Protein AF-A0A2D6X5I6-F1 (afdb_monomer_lite)

Foldseek 3Di:
DDDDDDDDDDDDDDDDDDDDDDDDPPPPVCPPVNVVVVVVVVVVVVVVVVVVVVVVVVVVVVVVVVVLVVVVVVLVVVLVVQLVVLVCCCVVVVVVVCSVVSVVVSVVVSVVVVLVSVLVVLVVVLVVLLQVLQADPVRHGLADCPDGPQLPVLVVLCVVCVVVSNSVSSVVSSVSSNVSSVVSVVVVVVVVVVVVVVVVVVVCVVVVVDDPPDPPPDPDDDDDDDLVRCCVVAVVDPPHDDDPVNVVSNVVVVVVVVD

Structure (mmCIF, N/CA/C/O backbone):
data_AF-A0A2D6X5I6-F1
#
_entry.id   AF-A0A2D6X5I6-F1
#
loop_
_atom_site.group_PDB
_atom_site.id
_atom_site.type_symbol
_atom_site.label_atom_id
_atom_site.label_alt_id
_atom_site.label_comp_id
_atom_site.label_asym_id
_atom_site.label_entity_id
_atom_site.label_seq_id
_atom_site.pdbx_PDB_ins_code
_atom_site.Cartn_x
_atom_site.Cartn_y
_atom_site.Cartn_z
_atom_site.occupancy
_atom_site.B_iso_or_equiv
_atom_site.auth_seq_id
_atom_site.auth_comp_id
_atom_site.auth_asym_id
_atom_site.auth_atom_id
_atom_site.pdbx_PDB_model_num
ATOM 1 N N . MET A 1 1 ? 45.190 -53.614 45.362 1.00 37.06 1 MET A N 1
ATOM 2 C CA . MET A 1 1 ? 45.673 -52.858 46.531 1.00 37.06 1 MET A CA 1
ATOM 3 C C . MET A 1 1 ? 46.273 -51.562 46.018 1.00 37.06 1 MET A C 1
ATOM 5 O O . MET A 1 1 ? 47.181 -51.632 45.205 1.00 37.06 1 MET A O 1
ATOM 9 N N . THR A 1 2 ? 45.724 -50.444 46.497 1.00 39.12 2 THR A N 1
ATOM 10 C CA . THR A 1 2 ? 46.442 -49.180 46.745 1.00 39.12 2 THR A CA 1
ATOM 11 C C . THR A 1 2 ? 46.775 -48.292 45.531 1.00 39.12 2 THR A C 1
ATOM 13 O O . THR A 1 2 ? 47.794 -48.455 44.872 1.00 39.12 2 THR A O 1
ATOM 16 N N . THR A 1 3 ? 45.898 -47.307 45.301 1.00 38.88 3 THR A N 1
ATOM 17 C CA . THR A 1 3 ? 46.192 -45.925 44.844 1.00 38.88 3 THR A CA 1
ATOM 18 C C . THR A 1 3 ? 47.302 -45.281 45.697 1.00 38.88 3 THR A C 1
ATOM 20 O O . THR A 1 3 ? 47.430 -45.697 46.852 1.00 38.88 3 THR A O 1
ATOM 23 N N . PRO A 1 4 ? 48.099 -44.293 45.211 1.00 42.50 4 PRO A N 1
ATOM 24 C CA . PRO A 1 4 ? 47.606 -42.914 44.970 1.00 42.50 4 PRO A CA 1
ATOM 25 C C . PRO A 1 4 ? 48.257 -42.111 43.802 1.00 42.50 4 PRO A C 1
ATOM 27 O O . PRO A 1 4 ? 49.444 -42.252 43.542 1.00 42.50 4 PRO A O 1
ATOM 30 N N . ASP A 1 5 ? 47.447 -41.314 43.080 1.00 41.53 5 ASP A N 1
ATOM 31 C CA . ASP A 1 5 ? 47.352 -39.826 43.120 1.00 41.53 5 ASP A CA 1
ATOM 32 C C . ASP A 1 5 ? 48.621 -38.913 42.963 1.00 41.53 5 ASP A C 1
ATOM 34 O O . ASP A 1 5 ? 49.740 -39.372 43.160 1.00 41.53 5 ASP A O 1
ATOM 38 N N . PRO A 1 6 ? 48.493 -37.601 42.613 1.00 49.03 6 PRO A N 1
ATOM 39 C CA . PRO A 1 6 ? 48.502 -37.077 41.227 1.00 49.03 6 PRO A CA 1
ATOM 40 C C . PRO A 1 6 ? 49.373 -35.794 41.033 1.00 49.03 6 PRO A C 1
ATOM 42 O O . PRO A 1 6 ? 49.680 -35.095 41.991 1.00 49.03 6 PRO A O 1
ATOM 45 N N . GLU A 1 7 ? 49.687 -35.377 39.796 1.00 37.03 7 GLU A N 1
ATOM 46 C CA . GLU A 1 7 ? 50.102 -33.982 39.514 1.00 37.03 7 GLU A CA 1
ATOM 47 C C . GLU A 1 7 ? 49.452 -33.418 38.231 1.00 37.03 7 GLU A C 1
ATOM 49 O O . GLU A 1 7 ? 49.771 -33.809 37.114 1.00 37.03 7 GLU A O 1
ATOM 54 N N . LEU A 1 8 ? 48.522 -32.486 38.475 1.00 38.06 8 LEU A N 1
ATOM 55 C CA . LEU A 1 8 ? 48.344 -31.150 37.882 1.00 38.06 8 LEU A CA 1
ATOM 56 C C . LEU A 1 8 ? 48.061 -30.911 36.380 1.00 38.06 8 LEU A C 1
ATOM 58 O O . LEU A 1 8 ? 48.816 -31.256 35.479 1.00 38.06 8 LEU A O 1
ATOM 62 N N . ASN A 1 9 ? 47.043 -30.051 36.221 1.00 34.59 9 ASN A N 1
ATOM 63 C CA . ASN A 1 9 ? 46.745 -29.099 35.145 1.00 34.59 9 ASN A CA 1
ATOM 64 C C . ASN A 1 9 ? 46.025 -29.583 33.878 1.00 34.59 9 ASN A C 1
ATOM 66 O O . ASN A 1 9 ? 46.604 -29.653 32.798 1.00 34.59 9 ASN A O 1
ATOM 70 N N . LEU A 1 10 ? 44.693 -29.705 33.987 1.00 37.22 10 LEU A N 1
ATOM 71 C CA . LEU A 1 10 ? 43.781 -29.287 32.918 1.00 37.22 10 LEU A CA 1
ATOM 72 C C . LEU A 1 10 ? 42.887 -28.145 33.415 1.00 37.22 10 LEU A C 1
ATOM 74 O O . LEU A 1 10 ? 42.080 -28.307 34.326 1.00 37.22 10 LEU A O 1
ATOM 78 N N . ASP A 1 11 ? 43.053 -27.000 32.771 1.00 39.22 11 ASP A N 1
ATOM 79 C CA . ASP A 1 11 ? 42.299 -25.771 32.961 1.00 39.22 11 ASP A CA 1
ATOM 80 C C . ASP A 1 11 ? 40.933 -25.880 32.252 1.00 39.22 11 ASP A C 1
ATOM 82 O O . ASP A 1 11 ? 40.869 -25.997 31.022 1.00 39.22 11 ASP A O 1
ATOM 86 N N . LYS A 1 12 ? 39.842 -25.921 33.031 1.00 36.44 12 LYS A N 1
ATOM 87 C CA . LYS A 1 12 ? 38.448 -25.647 32.620 1.00 36.44 12 LYS A CA 1
ATOM 88 C C . LYS A 1 12 ? 37.513 -25.614 33.846 1.00 36.44 12 LYS A C 1
ATOM 90 O O . LYS A 1 12 ? 37.795 -26.249 34.855 1.00 36.44 12 LYS A O 1
ATOM 95 N N . PRO A 1 13 ? 36.346 -24.965 33.709 1.00 38.41 13 PRO A N 1
ATOM 96 C CA . PRO A 1 13 ? 35.988 -23.670 34.282 1.00 38.41 13 PRO A CA 1
ATOM 97 C C . PRO A 1 13 ? 35.595 -23.727 35.773 1.00 38.41 13 PRO A C 1
ATOM 99 O O . PRO A 1 13 ? 34.983 -24.689 36.234 1.00 38.41 13 PRO A O 1
ATOM 102 N N . LEU A 1 14 ? 35.867 -22.647 36.510 1.00 34.03 14 LEU A N 1
ATOM 103 C CA . LEU A 1 14 ? 35.377 -22.471 37.877 1.00 34.03 14 LEU A CA 1
ATOM 104 C C . LEU A 1 14 ? 33.894 -22.057 37.854 1.00 34.03 14 LEU A C 1
ATOM 106 O O . LEU A 1 14 ? 33.557 -20.917 37.542 1.00 34.03 14 LEU A O 1
ATOM 110 N N . ILE A 1 15 ? 33.018 -22.989 38.218 1.00 42.09 15 ILE A N 1
ATOM 111 C CA . ILE A 1 15 ? 31.771 -22.682 38.926 1.00 42.09 15 ILE A CA 1
ATOM 112 C C . ILE A 1 15 ? 32.041 -23.003 40.403 1.00 42.09 15 ILE A C 1
ATOM 114 O O . ILE A 1 15 ? 32.515 -24.102 40.691 1.00 42.09 15 ILE A O 1
ATOM 118 N N . PRO A 1 16 ? 31.717 -22.102 41.339 1.00 37.12 16 PRO A N 1
ATOM 119 C CA . PRO A 1 16 ? 31.280 -22.507 42.675 1.00 37.12 16 PRO A CA 1
ATOM 120 C C . PRO A 1 16 ? 29.903 -21.878 42.949 1.00 37.12 16 PRO A C 1
ATOM 122 O O . PRO A 1 16 ? 29.756 -20.661 42.954 1.00 37.12 16 PRO A O 1
ATOM 125 N N . SER A 1 17 ? 28.822 -22.657 42.884 1.00 34.81 17 SER A N 1
ATOM 126 C CA . SER A 1 17 ? 28.231 -23.448 43.980 1.00 34.81 17 SER A CA 1
ATOM 127 C C . SER A 1 17 ? 27.708 -22.591 45.133 1.00 34.81 17 SER A C 1
ATOM 129 O O . SER A 1 17 ? 28.466 -21.971 45.869 1.00 34.81 17 SER A O 1
ATOM 131 N N . GLN A 1 18 ? 26.378 -22.607 45.247 1.00 34.00 18 GLN A N 1
ATOM 132 C CA . GLN A 1 18 ? 25.566 -22.098 46.345 1.00 34.00 18 GLN A CA 1
ATOM 133 C C . GLN A 1 18 ? 25.997 -22.702 47.686 1.00 34.00 18 GLN A C 1
ATOM 135 O O . GLN A 1 18 ? 25.974 -23.923 47.833 1.00 34.00 18 GLN A O 1
ATOM 140 N N . ASP A 1 19 ? 26.240 -21.847 48.677 1.00 36.78 19 ASP A N 1
ATOM 141 C CA . ASP A 1 19 ? 25.930 -22.175 50.066 1.00 36.78 19 ASP A CA 1
ATOM 142 C C . ASP A 1 19 ? 24.497 -21.716 50.348 1.00 36.78 19 ASP A C 1
ATOM 144 O O . ASP A 1 19 ? 24.149 -20.539 50.232 1.00 36.78 19 ASP A O 1
ATOM 148 N N . VAL A 1 20 ? 23.645 -22.684 50.674 1.00 40.81 20 VAL A N 1
ATOM 149 C CA . VAL A 1 20 ? 22.283 -22.467 51.153 1.00 40.81 20 VAL A CA 1
ATOM 150 C C . VAL A 1 20 ? 22.348 -22.156 52.645 1.00 40.81 20 VAL A C 1
ATOM 152 O O . VAL A 1 20 ? 22.648 -23.033 53.451 1.00 40.81 20 VAL A O 1
ATOM 155 N N . VAL A 1 21 ? 21.977 -20.930 53.009 1.00 37.91 21 VAL A N 1
ATOM 156 C CA . VAL A 1 21 ? 21.390 -20.605 54.315 1.00 37.91 21 VAL A CA 1
ATOM 157 C C . VAL A 1 21 ? 20.187 -19.690 54.065 1.00 37.91 21 VAL A C 1
ATOM 159 O O . VAL A 1 21 ? 20.378 -18.570 53.597 1.00 37.91 21 VAL A O 1
ATOM 162 N N . PRO A 1 22 ? 18.953 -20.118 54.373 1.00 43.31 22 PRO A N 1
ATOM 163 C CA . PRO A 1 22 ? 17.869 -19.206 54.711 1.00 43.31 22 PRO A CA 1
ATOM 164 C C . PRO A 1 22 ? 17.424 -19.454 56.169 1.00 43.31 22 PRO A C 1
ATOM 166 O O . PRO A 1 22 ? 17.750 -20.507 56.726 1.00 43.31 22 PRO A O 1
ATOM 169 N N . PRO A 1 23 ? 16.633 -18.573 56.804 1.00 48.34 23 PRO A N 1
ATOM 170 C CA . PRO A 1 23 ? 16.102 -17.300 56.321 1.00 48.34 23 PRO A CA 1
ATOM 171 C C . PRO A 1 23 ? 16.436 -16.132 57.275 1.00 48.34 23 PRO A C 1
ATOM 173 O O . PRO A 1 23 ? 16.361 -16.263 58.494 1.00 48.34 23 PRO A O 1
ATOM 176 N N . ALA A 1 24 ? 16.740 -14.959 56.727 1.00 36.19 24 ALA A N 1
ATOM 177 C CA . ALA A 1 24 ? 16.443 -13.711 57.418 1.00 36.19 24 ALA A CA 1
ATOM 178 C C . ALA A 1 24 ? 15.420 -12.991 56.548 1.00 36.19 24 ALA A C 1
ATOM 180 O O . ALA A 1 24 ? 15.735 -12.512 55.460 1.00 36.19 24 ALA A O 1
ATOM 181 N N . GLU A 1 25 ? 14.173 -13.046 57.002 1.00 47.50 25 GLU A N 1
ATOM 182 C CA . GLU A 1 25 ? 13.130 -12.104 56.634 1.00 47.50 25 GLU A CA 1
ATOM 183 C C . GLU A 1 25 ? 13.651 -10.700 56.960 1.00 47.50 25 GLU A C 1
ATOM 185 O O . GLU A 1 25 ? 13.534 -10.235 58.087 1.00 47.50 25 GLU A O 1
ATOM 190 N N . ASP A 1 26 ? 14.270 -10.044 55.985 1.00 37.41 26 ASP A N 1
ATOM 191 C CA . ASP A 1 26 ? 14.191 -8.595 55.896 1.00 37.41 26 ASP A CA 1
ATOM 192 C C . ASP A 1 26 ? 13.131 -8.317 54.837 1.00 37.41 26 ASP A C 1
ATOM 194 O O . ASP A 1 26 ? 13.411 -8.165 53.645 1.00 37.41 26 ASP A O 1
ATOM 198 N N . ASP A 1 27 ? 11.883 -8.270 55.308 1.00 47.47 27 ASP A N 1
ATOM 199 C CA . ASP A 1 27 ? 10.887 -7.346 54.782 1.00 47.47 27 ASP A CA 1
ATOM 200 C C . ASP A 1 27 ? 11.506 -5.941 54.852 1.00 47.47 27 ASP A C 1
ATOM 202 O O . ASP A 1 27 ? 11.262 -5.151 55.768 1.00 47.47 27 ASP A O 1
ATOM 206 N N . ALA A 1 28 ? 12.367 -5.630 53.883 1.00 44.88 28 ALA A N 1
ATOM 207 C CA . ALA A 1 28 ? 12.700 -4.267 53.553 1.00 44.88 28 ALA A CA 1
ATOM 208 C C . ALA A 1 28 ? 11.395 -3.675 53.042 1.00 44.88 28 ALA A C 1
ATOM 210 O O . ALA A 1 28 ? 11.035 -3.842 51.879 1.00 44.88 28 ALA A O 1
ATOM 211 N N . ALA A 1 29 ? 10.654 -3.056 53.960 1.00 48.94 29 ALA A N 1
ATOM 212 C CA . ALA A 1 29 ? 9.556 -2.175 53.645 1.00 48.94 29 ALA A CA 1
ATOM 213 C C . ALA A 1 29 ? 10.038 -1.240 52.532 1.00 48.94 29 ALA A C 1
ATOM 215 O O . ALA A 1 29 ? 10.803 -0.307 52.792 1.00 48.94 29 ALA A O 1
ATOM 216 N N . GLU A 1 30 ? 9.640 -1.541 51.290 1.00 50.53 30 GLU A N 1
ATOM 217 C CA . GLU A 1 30 ? 9.778 -0.631 50.166 1.00 50.53 30 GLU A CA 1
ATOM 218 C C . GLU A 1 30 ? 9.121 0.655 50.639 1.00 50.53 30 GLU A C 1
ATOM 220 O O . GLU A 1 30 ? 7.910 0.723 50.879 1.00 50.53 30 GLU A O 1
ATOM 225 N N . SER A 1 31 ? 9.953 1.658 50.904 1.00 53.78 31 SER A N 1
ATOM 226 C CA . SER A 1 31 ? 9.443 2.932 51.361 1.00 53.78 31 SER A CA 1
ATOM 227 C C . SER A 1 31 ? 8.544 3.456 50.241 1.00 53.78 31 SER A C 1
ATOM 229 O O . SER A 1 31 ? 8.886 3.301 49.067 1.00 53.78 31 SER A O 1
ATOM 231 N N . PRO A 1 32 ? 7.409 4.107 50.533 1.00 53.41 32 PRO A N 1
ATOM 232 C CA . PRO A 1 32 ? 6.510 4.630 49.503 1.00 53.41 32 PRO A CA 1
ATOM 233 C C . PRO A 1 32 ? 7.158 5.688 48.579 1.00 53.41 32 PRO A C 1
ATOM 235 O O . PRO A 1 32 ? 6.499 6.207 47.692 1.00 53.41 32 PRO A O 1
ATOM 238 N N . ALA A 1 33 ? 8.435 6.019 48.773 1.00 59.12 33 ALA A N 1
ATOM 239 C CA . ALA A 1 33 ? 9.238 6.843 47.878 1.00 59.12 33 ALA A CA 1
ATOM 240 C C . ALA A 1 33 ? 9.982 6.026 46.793 1.00 59.12 33 ALA A C 1
ATOM 242 O O . ALA A 1 33 ? 10.286 6.563 45.729 1.00 59.12 33 ALA A O 1
ATOM 243 N N . ASP A 1 34 ? 10.246 4.733 47.014 1.00 68.06 34 ASP A N 1
ATOM 244 C CA . ASP A 1 34 ? 11.068 3.908 46.115 1.00 68.06 34 ASP A CA 1
ATOM 245 C C . ASP A 1 34 ? 10.313 3.469 44.852 1.00 68.06 34 ASP A C 1
ATOM 247 O O . ASP A 1 34 ? 10.904 3.382 43.772 1.00 68.06 34 ASP A O 1
ATOM 251 N N . TRP A 1 35 ? 8.996 3.244 44.940 1.00 74.75 35 TRP A N 1
ATOM 252 C CA . TRP A 1 35 ? 8.180 2.940 43.757 1.00 74.75 35 TRP A CA 1
ATOM 253 C C . TRP A 1 35 ? 8.026 4.159 42.845 1.00 74.75 35 TRP A C 1
ATOM 255 O O . TRP A 1 35 ? 8.027 4.012 41.625 1.00 74.75 35 TRP A O 1
ATOM 265 N N . GLU A 1 36 ? 7.943 5.365 43.413 1.00 82.44 36 GLU A N 1
ATOM 266 C CA . GLU A 1 36 ? 7.781 6.600 42.641 1.00 82.44 36 GLU A CA 1
ATOM 267 C C . GLU A 1 36 ? 9.062 6.926 41.863 1.00 82.44 36 GLU A C 1
ATOM 269 O O . GLU A 1 36 ? 9.016 7.363 40.711 1.00 82.44 36 GLU A O 1
ATOM 274 N N . GLN A 1 37 ? 10.219 6.653 42.467 1.00 81.81 37 GLN A N 1
ATOM 275 C CA . GLN A 1 37 ? 11.511 6.814 41.813 1.00 81.81 37 GLN A CA 1
ATOM 276 C C . GLN A 1 37 ? 11.719 5.770 40.706 1.00 81.81 37 GLN A C 1
ATOM 278 O O . GLN A 1 37 ? 12.079 6.132 39.587 1.00 81.81 37 GLN A O 1
ATOM 283 N N . ARG A 1 38 ? 11.385 4.496 40.966 1.00 75.06 38 ARG A N 1
ATOM 284 C CA . ARG A 1 38 ? 11.409 3.436 39.942 1.00 75.06 38 ARG A CA 1
ATOM 285 C C . ARG A 1 38 ? 10.444 3.714 38.787 1.00 75.06 38 ARG A C 1
ATOM 287 O O . ARG A 1 38 ? 10.787 3.432 37.643 1.00 75.06 38 ARG A O 1
ATOM 294 N N . ALA A 1 39 ? 9.272 4.288 39.060 1.00 81.62 39 ALA A N 1
ATOM 295 C CA . ALA A 1 39 ? 8.314 4.682 38.030 1.00 81.62 39 ALA A CA 1
ATOM 296 C C . ALA A 1 39 ? 8.869 5.807 37.140 1.00 81.62 39 ALA A C 1
ATOM 298 O O . ALA A 1 39 ? 8.831 5.688 35.918 1.00 81.62 39 ALA A O 1
ATOM 299 N N . LYS A 1 40 ? 9.471 6.849 37.730 1.00 84.25 40 LYS A N 1
ATOM 300 C CA . LYS A 1 40 ? 10.122 7.935 36.973 1.00 84.25 40 LYS A CA 1
ATOM 301 C C . LYS A 1 40 ? 11.302 7.440 36.134 1.00 84.25 40 LYS A C 1
ATOM 303 O O . LYS A 1 40 ? 11.457 7.859 34.986 1.00 84.25 40 LYS A O 1
ATOM 308 N N . ASP A 1 41 ? 12.109 6.530 36.673 1.00 83.56 41 ASP A N 1
ATOM 309 C CA . ASP A 1 41 ? 13.221 5.928 35.932 1.00 83.56 41 ASP A CA 1
ATOM 310 C C . ASP A 1 41 ? 12.715 5.050 34.774 1.00 83.56 41 ASP A C 1
ATOM 312 O O . ASP A 1 41 ? 13.262 5.107 33.669 1.00 83.56 41 ASP A O 1
ATOM 316 N N . ALA A 1 42 ? 11.632 4.293 34.984 1.00 80.81 42 ALA A N 1
ATOM 317 C CA . ALA A 1 42 ? 10.983 3.503 33.941 1.00 80.81 42 ALA A CA 1
ATOM 318 C C . ALA A 1 42 ? 10.373 4.387 32.839 1.00 80.81 42 ALA A C 1
ATOM 320 O O . ALA A 1 42 ? 10.587 4.120 31.657 1.00 80.81 42 ALA A O 1
ATOM 321 N N . GLU A 1 43 ? 9.691 5.479 33.191 1.00 83.44 43 GLU A N 1
ATOM 322 C CA . GLU A 1 43 ? 9.176 6.463 32.228 1.00 83.44 43 GLU A CA 1
ATOM 323 C C . GLU A 1 43 ? 10.306 7.106 31.411 1.00 83.44 43 GLU A C 1
ATOM 325 O O . GLU A 1 43 ? 10.196 7.252 30.190 1.00 83.44 43 GLU A O 1
ATOM 330 N N . GLY A 1 44 ? 11.428 7.438 32.058 1.00 85.50 44 GLY A N 1
ATOM 331 C CA . GLY A 1 44 ? 12.623 7.948 31.389 1.00 85.50 44 GLY A CA 1
ATOM 332 C C . GLY A 1 44 ? 13.212 6.945 30.392 1.00 85.50 44 GLY A C 1
ATOM 333 O O . GLY A 1 44 ? 13.572 7.316 29.270 1.00 85.50 44 GLY A O 1
ATOM 334 N N . GLN A 1 45 ? 13.258 5.663 30.762 1.00 87.12 45 GLN A N 1
ATOM 335 C CA . GLN A 1 45 ? 13.696 4.591 29.870 1.00 87.12 45 GLN A CA 1
ATOM 336 C C . GLN A 1 45 ? 12.738 4.405 28.692 1.00 87.12 45 GLN A C 1
ATOM 338 O O . GLN A 1 45 ? 13.207 4.378 27.553 1.00 87.12 45 GLN A O 1
ATOM 343 N N . ILE A 1 46 ? 11.425 4.363 28.934 1.00 86.44 46 ILE A N 1
ATOM 344 C CA . ILE A 1 46 ? 10.398 4.260 27.886 1.00 86.44 46 ILE A CA 1
ATOM 345 C C . ILE A 1 46 ? 10.526 5.423 26.906 1.00 86.44 46 ILE A C 1
ATOM 347 O O . ILE A 1 46 ? 10.586 5.201 25.699 1.00 86.44 46 ILE A O 1
ATOM 351 N N . LYS A 1 47 ? 10.663 6.655 27.402 1.00 88.75 47 LYS A N 1
ATOM 352 C CA . LYS A 1 47 ? 10.859 7.832 26.552 1.00 88.75 47 LYS A CA 1
ATOM 353 C C . LYS A 1 47 ? 12.132 7.723 25.714 1.00 88.75 47 LYS A C 1
ATOM 355 O O . LYS A 1 47 ? 12.092 7.957 24.512 1.00 88.75 47 LYS A O 1
ATOM 360 N N . SER A 1 48 ? 13.242 7.289 26.312 1.00 86.44 48 SER A N 1
ATOM 361 C CA . SER A 1 48 ? 14.503 7.108 25.583 1.00 86.44 48 SER A CA 1
ATOM 362 C C . SER A 1 48 ? 14.429 6.012 24.513 1.00 86.44 48 SER A C 1
ATOM 364 O O . SER A 1 48 ? 15.036 6.140 23.449 1.00 86.44 48 SER A O 1
ATOM 366 N N . LEU A 1 49 ? 13.681 4.938 24.778 1.00 88.44 49 LEU A N 1
ATOM 367 C CA . LEU A 1 49 ? 13.441 3.859 23.827 1.00 88.44 49 LEU A CA 1
ATOM 368 C C . LEU A 1 49 ? 12.523 4.330 22.701 1.00 88.44 49 LEU A C 1
ATOM 370 O O . LEU A 1 49 ? 12.815 4.052 21.543 1.00 88.44 49 LEU A O 1
ATOM 374 N N . ASN A 1 50 ? 11.490 5.107 23.021 1.00 83.88 50 ASN A N 1
ATOM 375 C CA . ASN A 1 50 ? 10.588 5.688 22.036 1.00 83.88 50 ASN A CA 1
ATOM 376 C C . ASN A 1 50 ? 11.308 6.693 21.121 1.00 83.88 50 ASN A C 1
ATOM 378 O O . ASN A 1 50 ? 11.162 6.647 19.900 1.00 83.88 50 ASN A O 1
ATOM 382 N N . ASP A 1 51 ? 12.167 7.544 21.686 1.00 83.81 51 ASP A N 1
ATOM 383 C CA . ASP A 1 51 ? 12.990 8.482 20.918 1.00 83.81 51 ASP A CA 1
ATOM 384 C C . ASP A 1 51 ? 13.973 7.738 19.998 1.00 83.81 51 ASP A C 1
ATOM 386 O O . ASP A 1 51 ? 14.175 8.127 18.844 1.00 83.81 51 ASP A O 1
ATOM 390 N N . ARG A 1 52 ? 14.567 6.631 20.472 1.00 81.06 52 ARG A N 1
ATOM 391 C CA . ARG A 1 52 ? 15.440 5.767 19.658 1.00 81.06 52 ARG A CA 1
ATOM 392 C C . ARG A 1 52 ? 14.676 5.058 18.547 1.00 81.06 52 ARG A C 1
ATOM 394 O O . ARG A 1 52 ? 15.170 5.032 17.423 1.00 81.06 52 ARG A O 1
ATOM 401 N N . LEU A 1 53 ? 13.492 4.528 18.840 1.00 80.62 53 LEU A N 1
ATOM 402 C CA . LEU A 1 53 ? 12.628 3.868 17.864 1.00 80.62 53 LEU A CA 1
ATOM 403 C C . LEU A 1 53 ? 12.175 4.859 16.786 1.00 80.62 53 LEU A C 1
ATOM 405 O O . LEU A 1 53 ? 12.337 4.598 15.598 1.00 80.62 53 LEU A O 1
ATOM 409 N N . SER A 1 54 ? 11.740 6.051 17.195 1.00 80.12 54 SER A N 1
ATOM 410 C CA . SER A 1 54 ? 11.381 7.150 16.294 1.00 80.12 54 SER A CA 1
ATOM 411 C C . SER A 1 54 ? 12.565 7.590 15.425 1.00 80.12 54 SER A C 1
ATOM 413 O O . SER A 1 54 ? 12.423 7.829 14.224 1.00 80.12 54 SER A O 1
ATOM 415 N N . ALA A 1 55 ? 13.766 7.681 16.003 1.00 77.75 55 ALA A N 1
ATOM 416 C CA . ALA A 1 55 ? 14.980 7.998 15.256 1.00 77.75 55 ALA A CA 1
ATOM 417 C C . ALA A 1 55 ? 15.387 6.878 14.287 1.00 77.75 55 ALA A C 1
ATOM 419 O O . ALA A 1 55 ? 15.964 7.170 13.237 1.00 77.75 55 ALA A O 1
ATOM 420 N N . GLN A 1 56 ? 15.108 5.619 14.628 1.00 75.00 56 GLN A N 1
ATOM 421 C CA . GLN A 1 56 ? 15.350 4.462 13.773 1.00 75.00 56 GLN A CA 1
ATOM 422 C C . GLN A 1 56 ? 14.366 4.421 12.598 1.00 75.00 56 GLN A C 1
ATOM 424 O O . GLN A 1 56 ? 14.829 4.275 11.469 1.00 75.00 56 GLN A O 1
ATOM 429 N N . GLY A 1 57 ? 13.070 4.669 12.827 1.00 74.00 57 GLY A N 1
ATOM 430 C CA . GLY A 1 57 ? 12.063 4.788 11.764 1.00 74.00 57 GLY A CA 1
ATOM 431 C C . GLY A 1 57 ? 12.459 5.839 10.724 1.00 74.00 57 GLY A C 1
ATOM 432 O O . GLY A 1 57 ? 12.702 5.515 9.569 1.00 74.00 57 GLY A O 1
ATOM 433 N N . ARG A 1 58 ? 12.773 7.065 11.167 1.00 75.00 58 ARG A N 1
ATOM 434 C CA . ARG A 1 58 ? 13.233 8.150 10.269 1.00 75.00 58 ARG A CA 1
ATOM 435 C C . ARG A 1 58 ? 14.539 7.862 9.521 1.00 75.00 58 ARG A C 1
ATOM 437 O O . ARG A 1 58 ? 14.897 8.584 8.587 1.00 75.00 58 ARG A O 1
ATOM 444 N N . ARG A 1 59 ? 15.364 6.932 10.007 1.00 75.88 59 ARG A N 1
ATOM 445 C CA . ARG A 1 59 ? 16.569 6.487 9.286 1.00 75.88 59 ARG A CA 1
ATOM 446 C C . ARG A 1 59 ? 16.196 5.460 8.231 1.00 75.88 59 ARG A C 1
ATOM 448 O O . ARG A 1 59 ? 16.742 5.530 7.140 1.00 75.88 59 ARG A O 1
ATOM 455 N N . GLN A 1 60 ? 15.285 4.555 8.556 1.00 77.06 60 GLN A N 1
ATOM 456 C CA . GLN A 1 60 ? 14.787 3.544 7.642 1.00 77.06 60 GLN A CA 1
ATOM 457 C C . GLN A 1 60 ? 14.057 4.178 6.453 1.00 77.06 60 GLN A C 1
ATOM 459 O O . GLN A 1 60 ? 14.400 3.847 5.323 1.00 77.06 60 GLN A O 1
ATOM 464 N N . ASP A 1 61 ? 13.199 5.174 6.686 1.00 76.12 61 ASP A N 1
ATOM 465 C CA . ASP A 1 61 ? 12.492 5.898 5.616 1.00 76.12 61 ASP A CA 1
ATOM 466 C C . ASP A 1 61 ? 13.474 6.564 4.642 1.00 76.12 61 ASP A C 1
ATOM 468 O O . ASP A 1 61 ? 13.378 6.419 3.427 1.00 76.12 61 ASP A O 1
ATOM 472 N N . ARG A 1 62 ? 14.506 7.233 5.178 1.00 79.12 62 ARG A N 1
ATOM 473 C CA . ARG A 1 62 ? 15.554 7.872 4.364 1.00 79.12 62 ARG A CA 1
ATOM 474 C C . ARG A 1 62 ? 16.418 6.872 3.602 1.00 79.12 62 ARG A C 1
ATOM 476 O O . ARG A 1 62 ? 16.919 7.196 2.531 1.00 79.12 62 ARG A O 1
ATOM 483 N N . VAL A 1 63 ? 16.645 5.686 4.163 1.00 81.69 63 VAL A N 1
ATOM 484 C CA . VAL A 1 63 ? 17.370 4.612 3.472 1.00 81.69 63 VAL A CA 1
ATOM 485 C C . VAL A 1 63 ? 16.523 4.056 2.333 1.00 81.69 63 VAL A C 1
ATOM 487 O O . VAL A 1 63 ? 17.055 3.884 1.243 1.00 81.69 63 VAL A O 1
ATOM 490 N N . GLN A 1 64 ? 15.223 3.851 2.551 1.00 77.19 64 GLN A N 1
ATOM 491 C CA . GLN A 1 64 ? 14.296 3.407 1.509 1.00 77.19 64 GLN A CA 1
ATOM 492 C C . GLN A 1 64 ? 14.189 4.429 0.371 1.00 77.19 64 GLN A C 1
ATOM 494 O O . GLN A 1 64 ? 14.272 4.051 -0.793 1.00 77.19 64 GLN A O 1
ATOM 499 N N . GLU A 1 65 ? 14.104 5.724 0.688 1.00 77.12 65 GLU A N 1
ATOM 500 C CA . GLU A 1 65 ? 14.099 6.803 -0.311 1.00 77.12 65 GLU A CA 1
ATOM 501 C C . GLU A 1 65 ? 15.420 6.871 -1.100 1.00 77.12 65 GLU A C 1
ATOM 503 O O . GLU A 1 65 ? 15.435 7.041 -2.319 1.00 77.12 65 GLU A O 1
ATOM 508 N N . ALA A 1 66 ? 16.559 6.700 -0.425 1.00 81.12 66 ALA A N 1
ATOM 509 C CA . ALA A 1 66 ? 17.853 6.654 -1.098 1.00 81.12 66 ALA A CA 1
ATOM 510 C C . ALA A 1 66 ? 17.997 5.410 -1.993 1.00 81.12 66 ALA A C 1
ATOM 512 O O . ALA A 1 66 ? 18.600 5.488 -3.065 1.00 81.12 66 ALA A O 1
ATOM 513 N N . GLU A 1 67 ? 17.454 4.270 -1.566 1.00 81.94 67 GLU A N 1
ATOM 514 C CA . GLU A 1 67 ? 17.467 3.022 -2.325 1.00 81.94 67 GLU A CA 1
ATOM 515 C C . GLU A 1 67 ? 16.560 3.103 -3.558 1.00 81.94 67 GLU A C 1
ATOM 517 O O . GLU A 1 67 ? 16.997 2.729 -4.647 1.00 81.94 67 GLU A O 1
ATOM 522 N N . SER A 1 68 ? 15.357 3.673 -3.439 1.00 78.19 68 SER A N 1
ATOM 523 C CA . SER A 1 68 ? 14.460 3.884 -4.582 1.00 78.19 68 SER A CA 1
ATOM 524 C C . SER A 1 68 ? 15.079 4.831 -5.616 1.00 78.19 68 SER A C 1
ATOM 526 O O . SER A 1 68 ? 15.104 4.520 -6.812 1.00 78.19 68 SER A O 1
ATOM 528 N N . LEU A 1 69 ? 15.705 5.926 -5.169 1.00 82.94 69 LEU A N 1
ATOM 529 C CA . LEU A 1 69 ? 16.445 6.842 -6.041 1.00 82.94 69 LEU A CA 1
ATOM 530 C C . LEU A 1 69 ? 17.639 6.149 -6.723 1.00 82.94 69 LEU A C 1
ATOM 532 O O . LEU A 1 69 ? 17.886 6.333 -7.921 1.00 82.94 69 LEU A O 1
ATOM 536 N N . ALA A 1 70 ? 18.389 5.331 -5.982 1.00 83.31 70 ALA A N 1
ATOM 537 C CA . ALA A 1 70 ? 19.514 4.574 -6.525 1.00 83.31 70 ALA A CA 1
ATOM 538 C C . ALA A 1 70 ? 19.060 3.542 -7.572 1.00 83.31 70 ALA A C 1
ATOM 540 O O . ALA A 1 70 ? 19.717 3.374 -8.600 1.00 83.31 70 ALA A O 1
ATOM 541 N N . LEU A 1 71 ? 17.929 2.870 -7.350 1.00 80.44 71 LEU A N 1
ATOM 542 C CA . LEU A 1 71 ? 17.350 1.925 -8.304 1.00 80.44 71 LEU A CA 1
ATOM 543 C C . LEU A 1 71 ? 16.889 2.626 -9.588 1.00 80.44 71 LEU A C 1
ATOM 545 O O . LEU A 1 71 ? 17.228 2.158 -10.679 1.00 80.44 71 LEU A O 1
ATOM 549 N N . GLY A 1 72 ? 16.204 3.768 -9.470 1.00 79.62 72 GLY A N 1
ATOM 550 C CA . GLY A 1 72 ? 15.778 4.576 -10.617 1.00 79.62 72 GLY A CA 1
ATOM 551 C C . GLY A 1 72 ? 16.961 5.040 -11.472 1.00 79.62 72 GLY A C 1
ATOM 552 O O . GLY A 1 72 ? 17.029 4.752 -12.668 1.00 79.62 72 GLY A O 1
ATOM 553 N N . THR A 1 73 ? 17.963 5.656 -10.842 1.00 82.12 73 THR A N 1
ATOM 554 C CA . THR A 1 73 ? 19.175 6.138 -11.532 1.00 82.12 73 THR A CA 1
ATOM 555 C C . THR A 1 73 ? 19.993 5.008 -12.169 1.00 82.12 73 THR A C 1
ATOM 557 O O . THR A 1 73 ? 20.489 5.150 -13.288 1.00 82.12 73 THR A O 1
ATOM 560 N N . ASN A 1 74 ? 20.110 3.845 -11.519 1.00 85.50 74 ASN A N 1
ATOM 561 C CA . ASN A 1 74 ? 20.806 2.688 -12.092 1.00 85.50 74 ASN A CA 1
ATOM 562 C C . ASN A 1 74 ? 20.064 2.133 -13.321 1.00 85.50 74 ASN A C 1
ATOM 564 O O . ASN A 1 74 ? 20.698 1.744 -14.306 1.00 85.50 74 ASN A O 1
ATOM 568 N N . ASN A 1 75 ? 18.728 2.135 -13.301 1.00 83.88 75 ASN A N 1
ATOM 569 C CA . ASN A 1 75 ? 17.915 1.716 -14.441 1.00 83.88 75 ASN A CA 1
ATOM 570 C C . ASN A 1 75 ? 18.096 2.665 -15.640 1.00 83.88 75 ASN A C 1
ATOM 572 O O . ASN A 1 75 ? 18.322 2.204 -16.760 1.00 83.88 75 ASN A O 1
ATOM 576 N N . GLU A 1 76 ? 18.109 3.980 -15.404 1.00 83.38 76 GLU A N 1
ATOM 577 C CA . GLU A 1 76 ? 18.382 4.985 -16.439 1.00 83.38 76 GLU A CA 1
ATOM 578 C C . GLU A 1 76 ? 19.775 4.829 -17.058 1.00 83.38 76 GLU A C 1
ATOM 580 O O . GLU A 1 76 ? 19.912 4.837 -18.283 1.00 83.38 76 GLU A O 1
ATOM 585 N N . VAL A 1 77 ? 20.810 4.617 -16.240 1.00 86.75 77 VAL A N 1
ATOM 586 C CA . VAL A 1 77 ? 22.181 4.403 -16.730 1.00 86.75 77 VAL A CA 1
ATOM 587 C C . VAL A 1 77 ? 22.277 3.124 -17.566 1.00 86.75 77 VAL A C 1
ATOM 589 O O . VAL A 1 77 ? 22.879 3.132 -18.640 1.00 86.75 77 VAL A O 1
ATOM 592 N N . ARG A 1 78 ? 21.646 2.023 -17.135 1.00 86.31 78 ARG A N 1
ATOM 593 C CA . ARG A 1 78 ? 21.587 0.775 -17.921 1.00 86.31 78 ARG A CA 1
ATOM 594 C C . ARG A 1 78 ? 20.866 0.975 -19.248 1.00 86.31 78 ARG A C 1
ATOM 596 O O . ARG A 1 78 ? 21.310 0.447 -20.266 1.00 86.31 78 ARG A O 1
ATOM 603 N N . LEU A 1 79 ? 19.772 1.730 -19.242 1.00 87.94 79 LEU A N 1
ATOM 604 C CA . LEU A 1 79 ? 19.011 2.048 -20.442 1.00 87.94 79 LEU A CA 1
ATOM 605 C C . LEU A 1 79 ? 19.838 2.884 -21.421 1.00 87.94 79 LEU A C 1
ATOM 607 O O . LEU A 1 79 ? 19.866 2.593 -22.616 1.00 87.94 79 LEU A O 1
ATOM 611 N N . LEU A 1 80 ? 20.534 3.896 -20.909 1.00 87.19 80 LEU A N 1
ATOM 612 C CA . LEU A 1 80 ? 21.390 4.771 -21.696 1.00 87.19 80 LEU A CA 1
ATOM 613 C C . LEU A 1 80 ? 22.561 3.992 -22.305 1.00 87.19 80 LEU A C 1
ATOM 615 O O . LEU A 1 80 ? 22.804 4.122 -23.501 1.00 87.19 80 LEU A O 1
ATOM 619 N N . ASN A 1 81 ? 23.194 3.102 -21.536 1.00 89.44 81 ASN A N 1
ATOM 620 C CA . ASN A 1 81 ? 24.238 2.211 -22.043 1.00 89.44 81 ASN A CA 1
ATOM 621 C C . ASN A 1 81 ? 23.718 1.293 -23.158 1.00 89.44 81 ASN A C 1
ATOM 623 O O . ASN A 1 81 ? 24.334 1.228 -24.211 1.00 89.44 81 ASN A O 1
ATOM 627 N N . ARG A 1 82 ? 22.533 0.681 -23.012 1.00 88.19 82 ARG A N 1
ATOM 628 C CA . ARG A 1 82 ? 21.942 -0.158 -24.077 1.00 88.19 82 ARG A CA 1
ATOM 629 C C . ARG A 1 82 ? 21.623 0.621 -25.352 1.00 88.19 82 ARG A C 1
ATOM 631 O O . ARG A 1 82 ? 21.800 0.101 -26.449 1.00 88.19 82 ARG A O 1
ATOM 638 N N . ARG A 1 83 ? 21.154 1.867 -25.225 1.00 87.62 83 ARG A N 1
ATOM 639 C CA . ARG A 1 83 ? 20.925 2.753 -26.380 1.00 87.62 83 ARG A CA 1
ATOM 640 C C . ARG A 1 83 ? 22.240 3.123 -27.065 1.00 87.62 83 ARG A C 1
ATOM 642 O O . ARG A 1 83 ? 22.283 3.149 -28.292 1.00 87.62 83 ARG A O 1
ATOM 649 N N . LEU A 1 84 ? 23.289 3.402 -26.289 1.00 88.62 84 LEU A N 1
ATOM 650 C CA . LEU A 1 84 ? 24.630 3.674 -26.809 1.00 88.62 84 LEU A CA 1
ATOM 651 C C . LEU A 1 84 ? 25.229 2.444 -27.494 1.00 88.62 84 LEU A C 1
ATOM 653 O O . LEU A 1 84 ? 25.752 2.585 -28.593 1.00 88.62 84 LEU A O 1
ATOM 657 N N . ASP A 1 85 ? 25.092 1.254 -26.914 1.00 88.50 85 ASP A N 1
ATOM 658 C CA . ASP A 1 85 ? 25.568 0.002 -27.506 1.00 88.50 85 ASP A CA 1
ATOM 659 C C . ASP A 1 85 ? 24.856 -0.290 -28.834 1.00 88.50 85 ASP A C 1
ATOM 661 O O . ASP A 1 85 ? 25.517 -0.572 -29.830 1.00 88.50 85 ASP A O 1
ATOM 665 N N . ALA A 1 86 ? 23.529 -0.120 -28.894 1.00 86.62 86 ALA A N 1
ATOM 666 C CA . ALA A 1 86 ? 22.761 -0.261 -30.135 1.00 86.62 86 ALA A CA 1
ATOM 667 C C . ALA A 1 86 ? 23.180 0.770 -31.204 1.00 86.62 86 ALA A C 1
ATOM 669 O O . ALA A 1 86 ? 23.287 0.447 -32.388 1.00 86.62 86 ALA A O 1
ATOM 670 N N . LEU A 1 87 ? 23.468 2.013 -30.798 1.00 87.25 87 LEU A N 1
ATOM 671 C CA . LEU A 1 87 ? 24.012 3.037 -31.693 1.00 87.25 87 LEU A CA 1
ATOM 672 C C . LEU A 1 87 ? 25.400 2.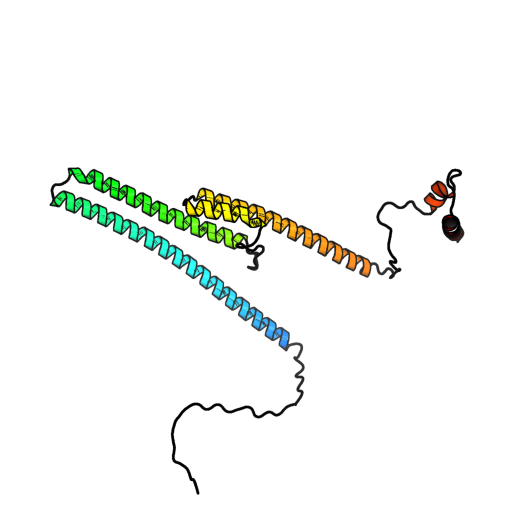644 -32.211 1.00 87.25 87 LEU A C 1
ATOM 674 O O . LEU A 1 87 ? 25.617 2.676 -33.420 1.00 87.25 87 LEU A O 1
ATOM 678 N N . ILE A 1 88 ? 26.315 2.240 -31.329 1.00 87.94 88 ILE A N 1
ATOM 679 C CA . ILE A 1 88 ? 27.675 1.821 -31.688 1.00 87.94 88 ILE A CA 1
ATOM 680 C C . ILE A 1 88 ? 27.629 0.617 -32.627 1.00 87.94 88 ILE A C 1
ATOM 682 O O . ILE A 1 88 ? 28.292 0.651 -33.657 1.00 87.94 88 ILE A O 1
ATOM 686 N N . GLU A 1 89 ? 26.815 -0.398 -32.332 1.00 87.06 89 GLU A N 1
ATOM 687 C CA . GLU A 1 89 ? 26.656 -1.588 -33.170 1.00 87.06 89 GLU A CA 1
ATOM 688 C C . GLU A 1 89 ? 26.084 -1.236 -34.551 1.00 87.06 89 GLU A C 1
ATOM 690 O O . GLU A 1 89 ? 26.564 -1.723 -35.576 1.00 87.06 89 GLU A O 1
ATOM 695 N N . SER A 1 90 ? 25.092 -0.342 -34.608 1.00 87.12 90 SER A N 1
ATOM 696 C CA . SER A 1 90 ? 24.515 0.108 -35.880 1.00 87.12 90 SER A CA 1
ATOM 697 C C . SER A 1 90 ? 25.531 0.860 -36.747 1.00 87.12 90 SER A C 1
ATOM 699 O O . SER A 1 90 ? 25.582 0.644 -37.959 1.00 87.12 90 SER A O 1
ATOM 701 N N . VAL A 1 91 ? 26.376 1.690 -36.122 1.00 85.69 91 VAL A N 1
ATOM 702 C CA . VAL A 1 91 ? 27.414 2.488 -36.783 1.00 85.69 91 VAL A CA 1
ATOM 703 C C . VAL A 1 91 ? 28.606 1.615 -37.177 1.00 85.69 91 VAL A C 1
ATOM 705 O O . VAL A 1 91 ? 29.144 1.788 -38.269 1.00 85.69 91 VAL A O 1
ATOM 708 N N . SER A 1 92 ? 29.004 0.654 -36.338 1.00 86.00 92 SER A N 1
ATOM 709 C CA . SER A 1 92 ? 30.136 -0.241 -36.605 1.00 86.00 92 SER A CA 1
ATOM 710 C C . SER A 1 92 ? 29.814 -1.289 -37.665 1.00 86.00 92 SER A C 1
ATOM 712 O O . SER A 1 92 ? 30.671 -1.614 -38.482 1.00 86.00 92 SER A O 1
ATOM 714 N N . ASN A 1 93 ? 28.581 -1.805 -37.672 1.00 84.88 93 ASN A N 1
ATOM 715 C CA . ASN A 1 93 ? 28.168 -2.909 -38.542 1.00 84.88 93 ASN A CA 1
ATOM 716 C C . ASN A 1 93 ? 27.377 -2.435 -39.771 1.00 84.88 93 ASN A C 1
ATOM 718 O O . ASN A 1 93 ? 26.880 -3.265 -40.533 1.00 84.88 93 ASN A O 1
ATOM 722 N N . GLY A 1 94 ? 27.195 -1.118 -39.941 1.00 77.81 94 GLY A N 1
ATOM 723 C CA . GLY A 1 94 ? 26.414 -0.523 -41.033 1.00 77.81 94 GLY A CA 1
ATOM 724 C C . GLY A 1 94 ? 24.943 -0.956 -41.061 1.00 77.81 94 GLY A C 1
ATOM 725 O O . GLY A 1 94 ? 24.273 -0.810 -42.078 1.00 77.81 94 GLY A O 1
ATOM 726 N N . SER A 1 95 ? 24.439 -1.523 -39.961 1.00 78.69 95 SER A N 1
ATOM 727 C CA . SER A 1 95 ? 23.099 -2.109 -39.850 1.00 78.69 95 SER A CA 1
ATOM 728 C C . SER A 1 95 ? 22.079 -1.085 -39.348 1.00 78.69 95 SER A C 1
ATOM 730 O O . SER A 1 95 ? 21.320 -1.341 -38.412 1.00 78.69 95 SER A O 1
ATOM 732 N N . THR A 1 96 ? 22.055 0.093 -39.971 1.00 79.69 96 THR A N 1
ATOM 733 C CA . THR A 1 96 ? 21.187 1.219 -39.587 1.00 79.69 96 THR A CA 1
ATOM 734 C C . THR A 1 96 ? 19.697 0.883 -39.715 1.00 79.69 96 THR A C 1
ATOM 736 O O . THR A 1 96 ? 18.879 1.421 -38.974 1.00 79.69 96 THR A O 1
ATOM 739 N N . ASP A 1 97 ? 19.345 -0.068 -40.585 1.00 84.50 97 ASP A N 1
ATOM 740 C CA . ASP A 1 97 ? 17.963 -0.514 -40.810 1.00 84.50 97 ASP A CA 1
ATOM 741 C C . ASP A 1 97 ? 17.336 -1.200 -39.583 1.00 84.50 97 ASP A C 1
ATOM 743 O O . ASP A 1 97 ? 16.115 -1.219 -39.429 1.00 84.50 97 ASP A O 1
ATOM 747 N N . ARG A 1 98 ? 18.156 -1.764 -38.683 1.00 84.31 98 ARG A N 1
ATOM 748 C CA . ARG A 1 98 ? 17.684 -2.465 -37.473 1.00 84.31 98 ARG A CA 1
ATOM 749 C C . ARG A 1 98 ? 17.570 -1.562 -36.251 1.00 84.31 98 ARG A C 1
ATOM 751 O O . ARG A 1 98 ? 16.849 -1.909 -35.315 1.00 84.31 98 ARG A O 1
ATOM 758 N N . LEU A 1 99 ? 18.219 -0.399 -36.276 1.00 86.25 99 LEU A N 1
ATOM 759 C CA . LEU A 1 99 ? 18.249 0.537 -35.154 1.00 86.25 99 LEU A CA 1
ATOM 760 C C . LEU A 1 99 ? 16.850 0.990 -34.694 1.00 86.25 99 LEU A C 1
ATOM 762 O O . LEU A 1 99 ? 16.622 1.007 -33.485 1.00 86.25 99 LEU A O 1
ATOM 766 N N . PRO A 1 100 ? 15.873 1.282 -35.579 1.00 88.19 100 PRO A N 1
ATOM 767 C CA . PRO A 1 100 ? 14.518 1.623 -35.140 1.00 88.19 100 PRO A CA 1
ATOM 768 C C . PRO A 1 100 ? 13.846 0.502 -34.337 1.00 88.19 100 PRO A C 1
ATOM 770 O O . PRO A 1 100 ? 13.188 0.770 -33.334 1.00 88.19 100 PRO A O 1
ATOM 773 N N . THR A 1 101 ? 14.048 -0.755 -34.746 1.00 89.94 101 THR A N 1
ATOM 774 C CA . THR A 1 101 ? 13.473 -1.926 -34.066 1.00 89.94 101 THR A CA 1
ATOM 775 C C . THR A 1 101 ? 14.134 -2.137 -32.705 1.00 89.94 101 THR A C 1
ATOM 777 O O . THR A 1 101 ? 13.437 -2.259 -31.703 1.00 89.94 101 THR A O 1
ATOM 780 N N . GLN A 1 102 ? 15.469 -2.064 -32.641 1.00 87.06 102 GLN A N 1
ATOM 781 C CA . GLN A 1 102 ? 16.218 -2.154 -31.381 1.00 87.06 102 GLN A CA 1
ATOM 782 C C . GLN A 1 102 ? 15.827 -1.039 -30.401 1.00 87.06 102 GLN A C 1
ATOM 784 O O . GLN A 1 102 ? 15.635 -1.288 -29.215 1.00 87.06 102 GLN A O 1
ATOM 789 N N . MET A 1 103 ? 15.650 0.195 -30.882 1.00 88.75 103 MET A N 1
ATOM 790 C CA . MET A 1 103 ? 15.208 1.311 -30.042 1.00 88.75 103 MET A CA 1
ATOM 791 C C . MET A 1 103 ? 13.779 1.117 -29.520 1.00 88.75 103 MET A C 1
ATOM 793 O O . MET A 1 103 ? 13.511 1.452 -28.366 1.00 88.75 103 MET A O 1
ATOM 797 N N . ALA A 1 104 ? 12.872 0.556 -30.327 1.00 90.88 104 ALA A N 1
ATOM 798 C CA . ALA A 1 104 ? 11.515 0.226 -29.894 1.00 90.88 104 ALA A CA 1
ATOM 799 C C . ALA A 1 104 ? 11.501 -0.886 -28.831 1.00 90.88 104 ALA A C 1
ATOM 801 O O . ALA A 1 104 ? 10.791 -0.768 -27.833 1.00 90.88 104 ALA A O 1
ATOM 802 N N . GLU A 1 105 ? 12.326 -1.924 -28.991 1.00 91.62 105 GLU A N 1
ATOM 803 C CA . GLU A 1 105 ? 12.505 -2.985 -27.992 1.00 91.62 105 GLU A CA 1
ATOM 804 C C . GLU A 1 105 ? 13.070 -2.430 -26.680 1.00 91.62 105 GLU A C 1
ATOM 806 O O . GLU A 1 105 ? 12.524 -2.689 -25.607 1.00 91.62 105 GLU A O 1
ATOM 811 N N . ILE A 1 106 ? 14.111 -1.596 -26.762 1.00 88.88 106 ILE A N 1
ATOM 812 C CA . ILE A 1 106 ? 14.706 -0.922 -25.606 1.00 88.88 106 ILE A CA 1
ATOM 813 C C . ILE A 1 106 ? 13.673 -0.028 -24.900 1.00 88.88 106 ILE A C 1
ATOM 815 O O . ILE A 1 106 ? 13.603 -0.018 -23.670 1.00 88.88 106 ILE A O 1
ATOM 819 N N . ALA A 1 107 ? 12.856 0.714 -25.652 1.00 87.75 107 ALA A N 1
ATOM 820 C CA . ALA A 1 107 ? 11.796 1.551 -25.094 1.00 87.75 107 ALA A CA 1
ATOM 821 C C . ALA A 1 107 ? 10.688 0.718 -24.429 1.00 87.75 107 ALA A C 1
ATOM 823 O O . ALA A 1 107 ? 10.261 1.049 -23.325 1.00 87.75 107 ALA A O 1
ATOM 824 N N . SER A 1 108 ? 10.266 -0.385 -25.052 1.00 90.50 108 SER A N 1
ATOM 825 C CA . SER A 1 108 ? 9.295 -1.318 -24.471 1.00 90.50 108 SER A CA 1
ATOM 826 C C . SER A 1 108 ? 9.822 -1.942 -23.180 1.00 90.50 108 SER A C 1
ATOM 828 O O . SER A 1 108 ? 9.084 -2.065 -22.205 1.00 90.50 108 SER A O 1
ATOM 830 N N . GLN A 1 109 ? 11.100 -2.319 -23.156 1.00 89.56 109 GLN A N 1
ATOM 831 C CA . GLN A 1 109 ? 11.731 -2.891 -21.974 1.00 89.56 109 GLN A CA 1
ATOM 832 C C . GLN A 1 109 ? 11.837 -1.862 -20.841 1.00 89.56 109 GLN A C 1
ATOM 834 O O . GLN A 1 109 ? 11.560 -2.193 -19.690 1.00 89.56 109 GLN A O 1
ATOM 839 N N . ALA A 1 110 ? 12.176 -0.611 -21.163 1.00 87.12 110 ALA A N 1
ATOM 840 C CA . ALA A 1 110 ? 12.179 0.487 -20.198 1.00 87.12 110 ALA A CA 1
ATOM 841 C C . ALA A 1 110 ? 10.784 0.748 -19.618 1.00 87.12 110 ALA A C 1
ATOM 843 O O . ALA A 1 110 ? 10.638 0.881 -18.409 1.00 87.12 110 ALA A O 1
ATOM 844 N N . ALA A 1 111 ? 9.752 0.768 -20.465 1.00 88.06 111 ALA A N 1
ATOM 845 C CA . ALA A 1 111 ? 8.375 0.939 -20.014 1.00 88.06 111 ALA A CA 1
ATOM 846 C C . ALA A 1 111 ? 7.940 -0.204 -19.081 1.00 88.06 111 ALA A C 1
ATOM 848 O O . ALA A 1 111 ? 7.310 0.048 -18.058 1.00 88.06 111 ALA A O 1
ATOM 849 N N . SER A 1 112 ? 8.322 -1.451 -19.388 1.00 89.12 112 SER A N 1
ATOM 850 C CA . SER A 1 112 ? 8.019 -2.588 -18.512 1.00 89.12 112 SER A CA 1
ATOM 851 C C . SER A 1 112 ? 8.745 -2.524 -17.169 1.00 89.12 112 SER A C 1
ATOM 853 O O . SER A 1 112 ? 8.121 -2.791 -16.149 1.00 89.12 112 SER A O 1
ATOM 855 N N . SER A 1 113 ? 10.029 -2.140 -17.138 1.00 87.81 113 SER A N 1
ATOM 856 C CA . SER A 1 113 ? 10.773 -2.058 -15.876 1.00 87.81 113 SER A CA 1
ATOM 857 C C . SER A 1 113 ? 10.270 -0.916 -15.002 1.00 87.81 113 SER A C 1
ATOM 859 O O . SER A 1 113 ? 10.141 -1.084 -13.794 1.00 87.81 113 SER A O 1
ATOM 861 N N . GLN A 1 114 ? 9.917 0.215 -15.612 1.00 87.12 114 GLN A N 1
ATOM 862 C CA . GLN A 1 114 ? 9.315 1.340 -14.911 1.00 87.12 114 GLN A CA 1
ATOM 863 C C . GLN A 1 114 ? 7.959 0.964 -14.299 1.00 87.12 114 GLN A C 1
ATOM 865 O O . GLN A 1 114 ? 7.741 1.205 -13.117 1.00 87.12 114 GLN A O 1
ATOM 870 N N . ALA A 1 115 ? 7.086 0.296 -15.060 1.00 88.38 115 ALA A N 1
ATOM 871 C CA . ALA A 1 115 ? 5.797 -0.169 -14.549 1.00 88.38 115 ALA A CA 1
ATOM 872 C C . ALA A 1 115 ? 5.940 -1.174 -13.388 1.00 88.38 115 ALA A C 1
ATOM 874 O O . ALA A 1 115 ? 5.089 -1.226 -12.504 1.00 88.38 115 ALA A O 1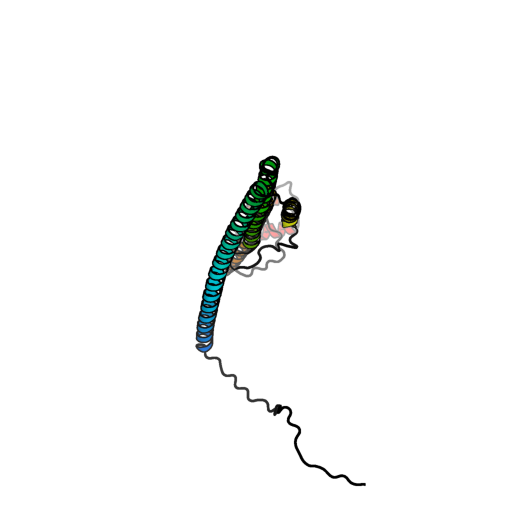
ATOM 875 N N . GLU A 1 116 ? 7.009 -1.977 -13.369 1.00 89.19 116 GLU A N 1
ATOM 876 C CA . GLU A 1 116 ? 7.304 -2.869 -12.243 1.00 89.19 116 GLU A CA 1
ATOM 877 C C . GLU A 1 116 ? 7.751 -2.116 -10.992 1.00 89.19 116 GLU A C 1
ATOM 879 O O . GLU A 1 116 ? 7.320 -2.475 -9.899 1.00 89.19 116 GLU A O 1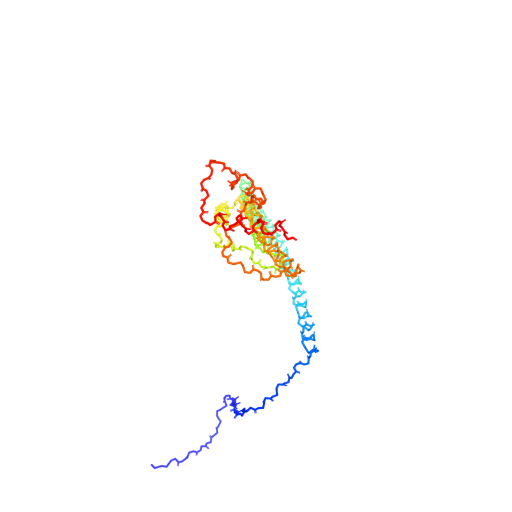
ATOM 884 N N . LEU A 1 117 ? 8.585 -1.084 -11.142 1.00 87.25 117 LEU A N 1
ATOM 885 C CA . LEU A 1 117 ? 8.990 -0.227 -10.027 1.00 87.25 117 LEU A CA 1
ATOM 886 C C . LEU A 1 117 ? 7.781 0.508 -9.444 1.00 87.25 117 LEU A C 1
ATOM 888 O O . LEU A 1 117 ? 7.517 0.376 -8.257 1.00 87.25 117 LEU A O 1
ATOM 892 N N . GLU A 1 118 ? 6.988 1.163 -10.293 1.00 88.62 118 GLU A N 1
ATOM 893 C CA . GLU A 1 118 ? 5.770 1.870 -9.877 1.00 88.62 118 GLU A CA 1
ATOM 894 C C . GLU A 1 118 ? 4.792 0.943 -9.155 1.00 88.62 118 GLU A C 1
ATOM 896 O O . GLU A 1 118 ? 4.221 1.297 -8.126 1.00 88.62 118 GLU A O 1
ATOM 901 N N . TYR A 1 119 ? 4.617 -0.278 -9.665 1.00 92.81 119 TYR A N 1
ATOM 902 C CA . TYR A 1 119 ? 3.795 -1.271 -8.991 1.00 92.81 119 TYR A CA 1
ATOM 903 C C . TYR A 1 119 ? 4.353 -1.652 -7.615 1.00 92.81 119 TYR A C 1
ATOM 905 O O . TYR A 1 119 ? 3.580 -1.773 -6.668 1.00 92.81 119 TYR A O 1
ATOM 913 N N . ASN A 1 120 ? 5.667 -1.858 -7.493 1.00 90.56 120 ASN A N 1
ATOM 914 C CA . ASN A 1 120 ? 6.297 -2.204 -6.218 1.00 90.56 120 ASN A CA 1
ATOM 915 C C . ASN A 1 120 ? 6.192 -1.065 -5.199 1.00 90.56 120 ASN A C 1
ATOM 917 O O . ASN A 1 120 ? 5.968 -1.339 -4.019 1.00 90.56 120 ASN A O 1
ATOM 921 N N . ASP A 1 121 ? 6.304 0.185 -5.645 1.00 89.75 121 ASP A N 1
ATOM 922 C CA . ASP A 1 121 ? 6.145 1.364 -4.795 1.00 89.75 121 ASP A CA 1
ATOM 923 C C . ASP A 1 121 ? 4.712 1.436 -4.256 1.00 89.75 121 ASP A C 1
ATOM 925 O O . ASP A 1 121 ? 4.507 1.430 -3.042 1.00 89.75 121 ASP A O 1
ATOM 929 N N . VAL A 1 122 ? 3.713 1.363 -5.146 1.00 92.19 122 VAL A N 1
ATOM 930 C CA . VAL A 1 122 ? 2.287 1.357 -4.771 1.00 92.19 122 VAL A CA 1
ATOM 931 C C . VAL A 1 122 ? 1.945 0.166 -3.879 1.00 92.19 122 VAL A C 1
ATOM 933 O O . VAL A 1 122 ? 1.180 0.285 -2.924 1.00 92.19 122 VAL A O 1
ATOM 936 N N . TRP A 1 123 ? 2.497 -1.008 -4.179 1.00 92.75 123 TRP A N 1
ATOM 937 C CA . TRP A 1 123 ? 2.331 -2.193 -3.349 1.00 92.75 123 TRP A CA 1
ATOM 938 C C . TRP A 1 123 ? 2.862 -1.961 -1.935 1.00 92.75 123 TRP A C 1
ATOM 940 O O . TRP A 1 123 ? 2.172 -2.282 -0.969 1.00 92.75 123 TRP A O 1
ATOM 950 N N . THR A 1 124 ? 4.069 -1.406 -1.818 1.00 91.38 124 THR A N 1
ATOM 951 C CA . THR A 1 124 ? 4.717 -1.157 -0.530 1.00 91.38 124 THR A CA 1
ATOM 952 C C . THR A 1 124 ? 3.917 -0.137 0.274 1.00 91.38 124 THR A C 1
ATOM 954 O O . THR A 1 124 ? 3.558 -0.429 1.413 1.00 91.38 124 THR A O 1
ATOM 957 N N . GLU A 1 125 ? 3.540 0.982 -0.342 1.00 92.12 125 GLU A N 1
ATOM 958 C CA . GLU A 1 125 ? 2.714 2.031 0.267 1.00 92.12 125 GLU A CA 1
ATOM 959 C C . GLU A 1 125 ? 1.377 1.479 0.780 1.00 92.12 125 GLU A C 1
ATOM 961 O O . GLU A 1 125 ? 1.080 1.553 1.971 1.00 92.12 125 GLU A O 1
ATOM 966 N N . LEU A 1 126 ? 0.595 0.828 -0.086 1.00 93.50 126 LEU A N 1
ATOM 967 C CA . LEU A 1 126 ? -0.717 0.302 0.298 1.00 93.50 126 LEU A CA 1
ATOM 968 C C . LEU A 1 126 ? -0.619 -0.841 1.313 1.00 93.50 126 LEU A C 1
ATOM 970 O O . LEU A 1 126 ? -1.549 -1.065 2.085 1.00 93.50 126 LEU A O 1
ATOM 974 N N . SER A 1 127 ? 0.484 -1.594 1.316 1.00 92.25 127 SER A N 1
ATOM 975 C CA . SER A 1 127 ? 0.700 -2.652 2.304 1.00 92.25 127 SER A CA 1
ATOM 976 C C . SER A 1 127 ? 1.008 -2.092 3.692 1.00 92.25 127 SER A C 1
ATOM 978 O O . SER A 1 127 ? 0.548 -2.663 4.680 1.00 92.25 127 SER A O 1
ATOM 980 N N . GLN A 1 128 ? 1.727 -0.968 3.765 1.00 90.81 128 GLN A N 1
ATOM 981 C CA . GLN A 1 128 ? 1.946 -0.229 5.007 1.00 90.81 128 GLN A CA 1
ATOM 982 C C . GLN A 1 128 ? 0.637 0.388 5.491 1.00 90.81 128 GLN A C 1
ATOM 984 O O . GLN A 1 128 ? 0.262 0.152 6.634 1.00 90.81 128 GLN A O 1
ATOM 989 N N . GLU A 1 129 ? -0.121 1.046 4.607 1.00 92.19 129 GLU A N 1
ATOM 990 C CA . GLU A 1 129 ? -1.433 1.607 4.952 1.00 92.19 129 GLU A CA 1
ATOM 991 C C . GLU A 1 129 ? -2.366 0.529 5.523 1.00 92.19 129 GLU A C 1
ATOM 993 O O . GLU A 1 129 ? -3.030 0.736 6.534 1.00 92.19 129 GLU A O 1
ATOM 998 N N . LEU A 1 130 ? -2.391 -0.658 4.913 1.00 89.88 130 LEU A N 1
ATOM 999 C CA . LEU A 1 130 ? -3.214 -1.771 5.377 1.00 89.88 130 LEU A CA 1
ATOM 1000 C C . LEU A 1 130 ? -2.763 -2.296 6.753 1.00 89.88 130 LEU A C 1
ATOM 1002 O O . LEU A 1 130 ? -3.610 -2.702 7.548 1.00 89.88 130 LEU A O 1
ATOM 1006 N N . GLN A 1 131 ? -1.458 -2.291 7.046 1.00 89.88 131 GLN A N 1
ATOM 1007 C CA . GLN A 1 131 ? -0.932 -2.661 8.364 1.00 89.88 131 GLN A CA 1
ATOM 1008 C C . GLN A 1 131 ? -1.267 -1.615 9.425 1.00 89.88 131 GLN A C 1
ATOM 1010 O O . GLN A 1 131 ? -1.790 -1.971 10.478 1.00 89.88 131 GLN A O 1
ATOM 1015 N N . GLU A 1 132 ? -1.007 -0.342 9.134 1.00 88.94 132 GLU A N 1
ATOM 1016 C CA . GLU A 1 132 ? -1.299 0.787 10.020 1.00 88.94 132 GLU A CA 1
ATOM 1017 C C . GLU A 1 132 ? -2.782 0.867 10.351 1.00 88.94 132 GLU A C 1
ATOM 1019 O O . GLU A 1 132 ? -3.152 1.045 11.503 1.00 88.94 132 GLU A O 1
ATOM 1024 N N . LEU A 1 133 ? -3.637 0.637 9.357 1.00 88.50 133 LEU A N 1
ATOM 1025 C CA . LEU A 1 133 ? -5.083 0.650 9.515 1.00 88.50 133 LEU A CA 1
ATOM 1026 C C . LEU A 1 133 ? -5.591 -0.354 10.556 1.00 88.50 133 LEU A C 1
ATOM 1028 O O . LEU A 1 133 ? -6.661 -0.157 11.126 1.00 88.50 133 LEU A O 1
ATOM 1032 N N . VAL A 1 134 ? -4.877 -1.459 10.759 1.00 85.88 134 VAL A N 1
ATOM 1033 C CA . VAL A 1 134 ? -5.285 -2.509 11.694 1.00 85.88 134 VAL A CA 1
ATOM 1034 C C . VAL A 1 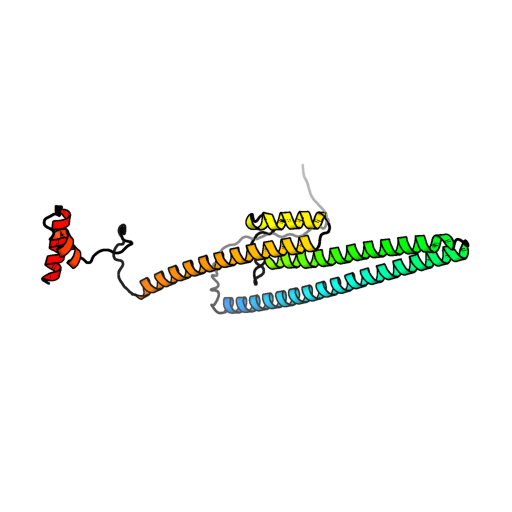134 ? -4.674 -2.319 13.085 1.00 85.88 134 VAL A C 1
ATOM 1036 O O . VAL A 1 134 ? -5.091 -2.976 14.042 1.00 85.88 134 VAL A O 1
ATOM 1039 N N . LEU A 1 135 ? -3.741 -1.385 13.227 1.00 86.75 135 LEU A N 1
ATOM 1040 C CA . LEU A 1 135 ? -3.147 -0.998 14.497 1.00 86.75 135 LEU A CA 1
ATOM 1041 C C . LEU A 1 135 ? -3.915 0.200 15.084 1.00 86.75 135 LEU A C 1
ATOM 1043 O O . LEU A 1 135 ? -4.343 1.098 14.368 1.00 86.75 135 LEU A O 1
ATOM 1047 N N . ASP A 1 136 ? -4.114 0.195 16.398 1.00 80.19 136 ASP A N 1
ATOM 1048 C CA . ASP A 1 136 ? -4.627 1.342 17.155 1.00 80.19 136 ASP A CA 1
ATOM 1049 C C . ASP A 1 136 ? -3.518 2.397 17.349 1.00 80.19 136 ASP A C 1
ATOM 1051 O O . ASP A 1 136 ? -2.342 2.120 17.097 1.00 80.19 136 ASP A O 1
ATOM 1055 N N . GLU A 1 137 ? -3.860 3.578 17.874 1.00 76.50 137 GLU A N 1
ATOM 1056 C CA . GLU A 1 137 ? -2.918 4.676 18.171 1.00 76.50 137 GLU A CA 1
ATOM 1057 C C . GLU A 1 137 ? -1.758 4.239 19.092 1.00 76.50 137 GLU A C 1
ATOM 1059 O O . GLU A 1 137 ? -0.649 4.765 19.000 1.00 76.50 137 GLU A O 1
ATOM 1064 N N . ASP A 1 138 ? -1.992 3.224 19.929 1.00 76.00 138 ASP A N 1
ATOM 1065 C CA . ASP A 1 138 ? -1.005 2.629 20.840 1.00 76.00 138 ASP A CA 1
ATOM 1066 C C . ASP A 1 138 ? -0.191 1.474 20.212 1.00 76.00 138 ASP A C 1
ATOM 1068 O O . ASP A 1 138 ? 0.602 0.821 20.894 1.00 76.00 138 ASP A O 1
ATOM 1072 N N . GLY A 1 139 ? -0.396 1.169 18.925 1.00 75.75 139 GLY A N 1
ATOM 1073 C CA . GLY A 1 139 ? 0.270 0.068 18.218 1.00 75.75 139 GLY A CA 1
ATOM 1074 C C . GLY A 1 139 ? -0.297 -1.324 18.525 1.00 75.75 139 GLY A C 1
ATOM 1075 O O . GLY A 1 139 ? 0.338 -2.335 18.223 1.00 75.75 139 GLY A O 1
ATOM 1076 N N . ASN A 1 140 ? -1.487 -1.400 19.123 1.00 79.19 140 ASN A N 1
ATOM 1077 C CA . ASN A 1 140 ? -2.172 -2.662 19.399 1.00 79.19 140 ASN A CA 1
ATOM 1078 C C . ASN A 1 140 ? -3.023 -3.087 18.199 1.00 79.19 140 ASN A C 1
ATOM 1080 O O . ASN A 1 140 ? -3.749 -2.274 17.641 1.00 79.19 140 ASN A O 1
ATOM 1084 N N . ALA A 1 141 ? -2.990 -4.366 17.822 1.00 80.69 141 ALA A N 1
ATOM 1085 C CA . ALA A 1 141 ? -3.826 -4.867 16.733 1.00 80.69 141 ALA A CA 1
ATOM 1086 C C . ALA A 1 141 ? -5.317 -4.835 17.125 1.00 80.69 141 ALA A C 1
ATOM 1088 O O . ALA A 1 141 ? -5.742 -5.555 18.030 1.00 80.69 141 ALA A O 1
ATOM 1089 N N . VAL A 1 142 ? -6.112 -4.014 16.434 1.00 81.31 142 VAL A N 1
ATOM 1090 C CA . VAL A 1 142 ? -7.572 -3.928 16.610 1.00 81.31 142 VAL A CA 1
ATOM 1091 C C . VAL A 1 142 ? -8.260 -5.141 15.985 1.00 81.31 142 VAL A C 1
ATOM 1093 O O . VAL A 1 142 ? -9.225 -5.666 16.538 1.00 81.31 142 VAL A O 1
ATOM 1096 N N . LEU A 1 143 ? -7.747 -5.606 14.845 1.00 84.00 143 LEU A N 1
ATOM 1097 C CA . LEU A 1 143 ? -8.158 -6.840 14.175 1.00 84.00 143 LEU A CA 1
ATOM 1098 C C . LEU A 1 143 ? -6.919 -7.666 13.809 1.00 84.00 143 LEU A C 1
ATOM 1100 O O . LEU A 1 143 ? -5.813 -7.151 13.719 1.00 84.00 143 LEU A O 1
ATOM 1104 N N . ASP A 1 144 ? -7.081 -8.967 13.583 1.00 85.50 144 ASP A N 1
ATOM 1105 C CA . ASP A 1 144 ? -6.001 -9.777 13.015 1.00 85.50 144 ASP A CA 1
ATOM 1106 C C . ASP A 1 144 ? -6.074 -9.733 11.483 1.00 85.50 144 ASP A C 1
ATOM 1108 O O . ASP A 1 144 ? -6.990 -10.286 10.870 1.00 85.50 144 ASP A O 1
ATOM 1112 N N . LEU A 1 145 ? -5.077 -9.115 10.854 1.00 85.25 145 LEU A N 1
ATOM 1113 C CA . LEU A 1 145 ? -4.930 -9.047 9.399 1.00 85.25 145 LEU A CA 1
ATOM 1114 C C . LEU A 1 145 ? -5.058 -10.409 8.710 1.00 85.25 145 LEU A C 1
ATOM 1116 O O . LEU A 1 145 ? -5.655 -10.511 7.634 1.00 85.25 145 LEU A O 1
ATOM 1120 N N . LEU A 1 146 ? -4.507 -11.459 9.319 1.00 86.31 146 LEU A N 1
ATOM 1121 C CA . LEU A 1 146 ? -4.378 -12.775 8.702 1.00 86.31 146 LEU A CA 1
ATOM 1122 C C . LEU A 1 146 ? -5.622 -13.631 8.912 1.00 86.31 146 LEU A C 1
ATOM 1124 O O . LEU A 1 146 ? -6.082 -14.271 7.966 1.00 86.31 146 LEU A O 1
ATOM 1128 N N . ASN A 1 147 ? -6.178 -13.622 10.124 1.00 87.38 147 ASN A N 1
ATOM 1129 C CA . ASN A 1 147 ? -7.206 -14.588 10.511 1.00 87.38 147 ASN A CA 1
ATOM 1130 C C . ASN A 1 147 ? -8.583 -13.975 10.781 1.00 87.38 147 ASN A C 1
ATOM 1132 O O . ASN A 1 147 ? -9.549 -14.731 10.873 1.00 87.38 147 ASN A O 1
ATOM 1136 N N . ALA A 1 148 ? -8.720 -12.645 10.876 1.00 88.62 148 ALA A N 1
ATOM 1137 C CA . ALA A 1 148 ? -10.024 -12.042 11.152 1.00 88.62 148 ALA A CA 1
ATOM 1138 C C . ALA A 1 148 ? -11.012 -12.368 10.016 1.00 88.62 148 ALA A C 1
ATOM 1140 O O . ALA A 1 148 ? -10.696 -12.095 8.846 1.00 88.62 148 ALA A O 1
ATOM 1141 N N . PRO A 1 149 ? -12.183 -12.961 10.313 1.00 89.25 149 PRO A N 1
ATOM 1142 C CA . PRO A 1 149 ? -13.169 -13.312 9.294 1.00 89.25 149 PRO A CA 1
ATOM 1143 C C . PRO A 1 149 ? -13.754 -12.068 8.614 1.00 89.25 149 PRO A C 1
ATOM 1145 O O . PRO A 1 149 ? -14.057 -12.100 7.425 1.00 89.25 149 PRO A O 1
ATOM 1148 N N . GLU A 1 150 ? -13.841 -10.936 9.315 1.00 88.81 150 GLU A N 1
ATOM 1149 C CA . GLU A 1 150 ? -14.371 -9.689 8.761 1.00 88.81 150 GLU A CA 1
ATOM 1150 C C . GLU A 1 150 ? -13.489 -9.123 7.635 1.00 88.81 150 GLU A C 1
ATOM 1152 O O . GLU A 1 150 ? -13.985 -8.426 6.750 1.00 88.81 150 GLU A O 1
ATOM 1157 N N . LEU A 1 151 ? -12.191 -9.453 7.630 1.00 93.19 151 LEU A N 1
ATOM 1158 C CA . LEU A 1 151 ? -11.220 -9.018 6.620 1.00 93.19 151 LEU A CA 1
ATOM 1159 C C . LEU A 1 151 ? -11.054 -10.006 5.453 1.00 93.19 151 LEU A C 1
ATOM 1161 O O . LEU A 1 151 ? -10.257 -9.755 4.549 1.00 93.19 151 LEU A O 1
ATOM 1165 N N . GLU A 1 152 ? -11.804 -11.111 5.415 1.00 93.31 152 GLU A N 1
ATOM 1166 C CA . GLU A 1 152 ? -11.661 -12.139 4.374 1.00 93.31 152 GLU A CA 1
ATOM 1167 C C . GLU A 1 152 ? -11.874 -11.578 2.961 1.00 93.31 152 GLU A C 1
ATOM 1169 O O . GLU A 1 152 ? -11.095 -11.850 2.045 1.00 93.31 152 GLU A O 1
ATOM 1174 N N . GLN A 1 153 ? -12.889 -10.731 2.783 1.00 92.25 153 GLN A N 1
ATOM 1175 C CA . GLN A 1 153 ? -13.162 -10.107 1.490 1.00 92.25 153 GLN A CA 1
ATOM 1176 C C . GLN A 1 153 ? -12.020 -9.182 1.046 1.00 92.25 153 GLN A C 1
ATOM 1178 O O . GLN A 1 153 ? -11.627 -9.218 -0.122 1.00 92.25 153 GLN A O 1
ATOM 1183 N N . ALA A 1 154 ? -11.468 -8.389 1.969 1.00 92.94 154 ALA A N 1
ATOM 1184 C CA . ALA A 1 154 ? -10.330 -7.517 1.691 1.00 92.94 154 ALA A CA 1
ATOM 1185 C C . ALA A 1 154 ? -9.086 -8.340 1.319 1.00 92.94 154 ALA A C 1
ATOM 1187 O O . ALA A 1 154 ? -8.455 -8.052 0.304 1.00 92.94 154 ALA A O 1
ATOM 1188 N N . ARG A 1 155 ? -8.794 -9.427 2.052 1.00 94.06 155 ARG A N 1
ATOM 1189 C CA . ARG A 1 155 ? -7.699 -10.358 1.724 1.00 94.06 155 ARG A CA 1
ATOM 1190 C C . ARG A 1 155 ? -7.859 -10.983 0.340 1.00 94.06 155 ARG A C 1
ATOM 1192 O O . ARG A 1 155 ? -6.897 -11.017 -0.423 1.00 94.06 155 ARG A O 1
ATOM 1199 N N . ASN A 1 156 ? -9.058 -11.444 -0.009 1.00 95.06 156 ASN A N 1
ATOM 1200 C CA . ASN A 1 156 ? -9.320 -12.046 -1.317 1.00 95.06 156 ASN A CA 1
ATOM 1201 C C . ASN A 1 156 ? -9.117 -11.036 -2.455 1.00 95.06 156 ASN A C 1
ATOM 1203 O O . ASN A 1 156 ? -8.463 -11.347 -3.451 1.00 95.06 156 ASN A O 1
ATOM 1207 N N . LEU A 1 157 ? -9.629 -9.810 -2.300 1.00 94.94 157 LEU A N 1
ATOM 1208 C CA . LEU A 1 157 ? -9.408 -8.735 -3.271 1.00 94.94 157 LEU A CA 1
ATOM 1209 C C . LEU A 1 157 ? -7.921 -8.396 -3.404 1.00 94.94 157 LEU A C 1
ATOM 1211 O O . LEU A 1 157 ? -7.426 -8.271 -4.522 1.00 94.94 157 LEU A O 1
ATOM 1215 N N . TRP A 1 158 ? -7.213 -8.312 -2.279 1.00 94.75 158 TRP A N 1
ATOM 1216 C CA . TRP A 1 158 ? -5.783 -8.031 -2.225 1.00 94.75 158 TRP A CA 1
ATOM 1217 C C . TRP A 1 158 ? -4.958 -9.100 -2.950 1.00 94.75 158 TRP A C 1
ATOM 1219 O O . TRP A 1 158 ? -4.150 -8.771 -3.813 1.00 94.75 158 TRP A O 1
ATOM 1229 N N . GLN A 1 159 ? -5.205 -10.387 -2.680 1.00 95.25 159 GLN A N 1
ATOM 1230 C CA . GLN A 1 159 ? -4.505 -11.497 -3.337 1.00 95.25 159 GLN A CA 1
ATOM 1231 C C . GLN A 1 159 ? -4.764 -11.536 -4.848 1.00 95.25 159 GLN A C 1
ATOM 1233 O O . GLN A 1 159 ? -3.830 -11.712 -5.634 1.00 95.25 159 GLN A O 1
ATOM 1238 N N . VAL A 1 160 ? -6.018 -11.342 -5.272 1.00 96.88 160 VAL A N 1
ATOM 1239 C CA . VAL A 1 160 ? -6.381 -11.315 -6.698 1.00 96.88 160 VAL A CA 1
ATOM 1240 C C . VAL A 1 160 ? -5.739 -10.124 -7.408 1.00 96.88 160 VAL A C 1
ATOM 1242 O O . VAL A 1 160 ? -5.236 -10.278 -8.522 1.00 96.88 160 VAL A O 1
ATOM 1245 N N . ALA A 1 161 ? -5.744 -8.948 -6.778 1.00 95.19 161 ALA A N 1
ATOM 1246 C CA . ALA A 1 161 ? -5.118 -7.748 -7.316 1.00 95.19 161 ALA A CA 1
ATOM 1247 C C . ALA A 1 161 ? -3.597 -7.904 -7.415 1.00 95.19 161 ALA A C 1
ATOM 1249 O O . ALA A 1 161 ? -3.024 -7.628 -8.470 1.00 95.19 161 ALA A O 1
ATOM 1250 N N . HIS A 1 162 ? -2.961 -8.439 -6.369 1.00 94.38 162 HIS A N 1
ATOM 1251 C CA . HIS A 1 162 ? -1.522 -8.678 -6.347 1.00 94.38 162 HIS A CA 1
ATOM 1252 C C . HIS A 1 162 ? -1.089 -9.667 -7.434 1.00 94.38 162 HIS A C 1
ATOM 1254 O O . HIS A 1 162 ? -0.167 -9.392 -8.200 1.00 94.38 162 HIS A O 1
ATOM 1260 N N . GLY A 1 163 ? -1.811 -10.784 -7.582 1.00 93.75 163 GLY A N 1
ATOM 1261 C CA . GLY A 1 163 ? -1.533 -11.779 -8.622 1.00 93.75 163 GLY A CA 1
ATOM 1262 C C . GLY A 1 163 ? -1.664 -11.241 -10.053 1.00 93.75 163 GLY A C 1
ATOM 1263 O O . GLY A 1 163 ? -1.096 -11.816 -10.979 1.00 93.75 163 GLY A O 1
ATOM 1264 N N . ARG A 1 164 ? -2.390 -10.133 -10.246 1.00 94.25 164 ARG A N 1
ATOM 1265 C CA . ARG A 1 164 ? -2.567 -9.458 -11.542 1.00 94.25 164 ARG A CA 1
ATOM 1266 C C . ARG A 1 164 ? -1.716 -8.199 -11.705 1.00 94.25 164 ARG A C 1
ATOM 1268 O O . ARG A 1 164 ? -1.798 -7.576 -12.759 1.00 94.25 164 ARG A O 1
ATOM 1275 N N . LYS A 1 165 ? -0.936 -7.820 -10.689 1.00 93.69 165 LYS A N 1
ATOM 1276 C CA . LYS A 1 165 ? -0.269 -6.514 -10.594 1.00 93.69 165 LYS A CA 1
ATOM 1277 C C . LYS A 1 165 ? -1.233 -5.324 -10.808 1.00 93.69 165 LYS A C 1
ATOM 1279 O O . LYS A 1 165 ? -0.893 -4.344 -11.462 1.00 93.69 165 LYS A O 1
ATOM 1284 N N . ASP A 1 166 ? -2.463 -5.418 -10.291 1.00 94.12 166 ASP A N 1
ATOM 1285 C CA . ASP A 1 166 ? -3.502 -4.384 -10.442 1.00 94.12 166 ASP A CA 1
ATOM 1286 C C . ASP A 1 166 ? -3.509 -3.412 -9.250 1.00 94.12 166 ASP A C 1
ATOM 1288 O O . ASP A 1 166 ? -4.144 -3.671 -8.225 1.00 94.12 166 ASP A O 1
ATOM 1292 N N . ALA A 1 167 ? -2.852 -2.259 -9.408 1.00 91.75 167 ALA A N 1
ATOM 1293 C CA . ALA A 1 167 ? -2.803 -1.189 -8.406 1.00 91.75 167 ALA A CA 1
ATOM 1294 C C . ALA A 1 167 ? -4.198 -0.705 -7.958 1.00 91.75 167 ALA A C 1
ATOM 1296 O O . ALA A 1 167 ? -4.453 -0.508 -6.770 1.00 91.75 167 ALA A O 1
ATOM 1297 N N . ASN A 1 168 ? -5.150 -0.590 -8.890 1.00 93.69 168 ASN A N 1
ATOM 1298 C CA . ASN A 1 168 ? -6.512 -0.160 -8.564 1.00 93.69 168 ASN A CA 1
ATOM 1299 C C . ASN A 1 168 ? -7.278 -1.230 -7.778 1.00 93.69 168 ASN A C 1
ATOM 1301 O O . ASN A 1 168 ? -8.240 -0.925 -7.068 1.00 93.69 168 ASN A O 1
ATOM 1305 N N . GLY A 1 169 ? -6.917 -2.499 -7.964 1.00 94.12 169 GLY A N 1
ATOM 1306 C CA . GLY A 1 169 ? -7.438 -3.614 -7.184 1.00 94.12 169 GLY A CA 1
ATOM 1307 C C . GLY A 1 169 ? -6.927 -3.588 -5.742 1.00 94.12 169 GLY A C 1
ATOM 1308 O O . GLY A 1 169 ? -7.721 -3.785 -4.822 1.00 94.12 169 GLY A O 1
ATOM 1309 N N . LEU A 1 170 ? -5.643 -3.268 -5.544 1.00 94.50 170 LEU A N 1
ATOM 1310 C CA . LEU A 1 170 ? -5.036 -3.119 -4.216 1.00 94.50 170 LEU A CA 1
ATOM 1311 C C . LEU A 1 170 ? -5.700 -1.983 -3.430 1.00 94.50 170 LEU A C 1
ATOM 1313 O O . LEU A 1 170 ? -6.170 -2.205 -2.316 1.00 94.50 170 LEU A O 1
ATOM 1317 N N . ALA A 1 171 ? -5.863 -0.807 -4.044 1.00 93.50 171 ALA A N 1
ATOM 1318 C CA . ALA A 1 171 ? -6.534 0.331 -3.409 1.00 93.50 171 ALA A CA 1
ATOM 1319 C C . ALA A 1 171 ? -7.991 0.012 -3.014 1.00 93.50 171 ALA A C 1
ATOM 1321 O O . ALA A 1 171 ? -8.478 0.420 -1.960 1.00 93.50 171 ALA A O 1
ATOM 1322 N N . ARG A 1 172 ? -8.700 -0.778 -3.834 1.00 95.06 172 ARG A N 1
ATOM 1323 C CA . ARG A 1 172 ? -10.052 -1.259 -3.503 1.00 95.06 172 ARG A CA 1
ATOM 1324 C C . ARG A 1 172 ? -10.061 -2.188 -2.291 1.00 95.06 172 ARG A C 1
ATOM 1326 O O . ARG A 1 172 ? -10.971 -2.086 -1.472 1.00 95.06 172 ARG A O 1
ATOM 1333 N N . ALA A 1 173 ? -9.074 -3.072 -2.170 1.00 95.25 173 ALA A N 1
ATOM 1334 C CA . ALA A 1 173 ? -8.949 -3.959 -1.019 1.00 95.25 173 ALA A CA 1
ATOM 1335 C C . ALA A 1 173 ? -8.689 -3.179 0.282 1.00 95.25 173 ALA A C 1
ATOM 1337 O O . ALA A 1 173 ? -9.363 -3.439 1.280 1.00 95.25 173 A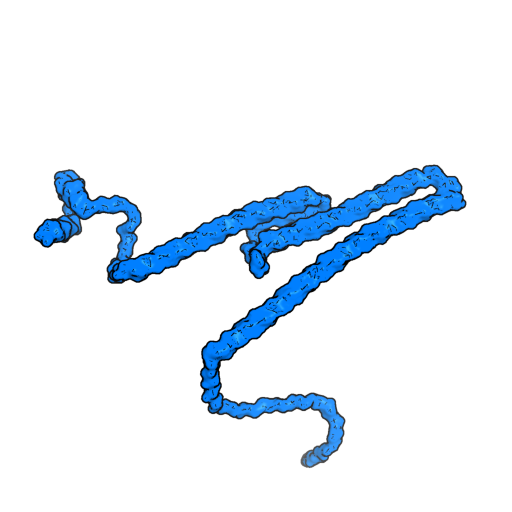LA A O 1
ATOM 1338 N N . VAL A 1 174 ? -7.808 -2.172 0.248 1.00 94.69 174 VAL A N 1
ATOM 1339 C CA . VAL A 1 174 ? -7.585 -1.251 1.379 1.00 94.69 174 VAL A CA 1
ATOM 1340 C C . VAL A 1 174 ? -8.876 -0.518 1.746 1.00 94.69 174 VAL A C 1
ATOM 1342 O O . VAL A 1 174 ? -9.279 -0.504 2.907 1.00 94.69 174 VAL A O 1
ATOM 1345 N N . GLY A 1 175 ? -9.603 0.010 0.758 1.00 93.88 175 GLY A N 1
ATOM 1346 C CA . GLY A 1 175 ? -10.884 0.678 0.994 1.00 93.88 175 GLY A CA 1
ATOM 1347 C C . GLY A 1 175 ? -11.948 -0.219 1.648 1.00 93.88 175 GLY A C 1
ATOM 1348 O O . GLY A 1 175 ? -12.748 0.269 2.449 1.00 93.88 175 GLY A O 1
ATOM 1349 N N . GLU A 1 176 ? -11.972 -1.522 1.349 1.00 93.69 176 GLU A N 1
ATOM 1350 C CA . GLU A 1 176 ? -12.833 -2.482 2.056 1.00 93.69 176 GLU A CA 1
ATOM 1351 C C . GLU A 1 176 ? -12.359 -2.730 3.493 1.00 93.69 176 GLU A C 1
ATOM 1353 O O . GLU A 1 176 ? -13.178 -2.671 4.414 1.00 93.69 176 GLU A O 1
ATOM 1358 N N . ALA A 1 177 ? -11.053 -2.900 3.719 1.00 93.12 177 ALA A N 1
ATOM 1359 C CA . ALA A 1 177 ? -10.498 -3.013 5.069 1.00 93.12 177 ALA A CA 1
ATOM 1360 C C . ALA A 1 177 ? -10.856 -1.786 5.931 1.00 93.12 177 ALA A C 1
ATOM 1362 O O . ALA A 1 177 ? -11.323 -1.933 7.060 1.00 93.12 177 ALA A O 1
ATOM 1363 N N . GLN A 1 178 ? -10.783 -0.572 5.371 1.00 92.75 178 GLN A N 1
ATOM 1364 C CA . GLN A 1 178 ? -11.149 0.667 6.073 1.00 92.75 178 GLN A CA 1
ATOM 1365 C C . GLN A 1 178 ? -12.636 0.727 6.437 1.00 92.75 178 GLN A C 1
ATOM 1367 O O . GLN A 1 178 ? -13.030 1.355 7.424 1.00 92.75 178 GLN A O 1
ATOM 1372 N N . LYS A 1 179 ? -13.516 0.139 5.619 1.00 93.44 179 LYS A N 1
ATOM 1373 C CA . LYS A 1 179 ? -14.948 0.055 5.944 1.00 93.44 179 LYS A CA 1
ATOM 1374 C C . LYS A 1 179 ? -15.188 -0.917 7.091 1.00 93.44 179 LYS A C 1
ATOM 1376 O O . LYS A 1 179 ? -16.031 -0.630 7.939 1.00 93.44 179 LYS A O 1
ATOM 1381 N N . VAL A 1 180 ? -14.476 -2.043 7.104 1.00 91.69 180 VAL A N 1
ATOM 1382 C CA . VAL A 1 180 ? -14.550 -3.045 8.173 1.00 91.69 180 VAL A CA 1
ATOM 1383 C C . VAL A 1 180 ? -14.037 -2.459 9.485 1.00 91.69 180 VAL A C 1
ATOM 1385 O O . VAL A 1 180 ? -14.768 -2.490 10.472 1.00 91.69 180 VAL A O 1
ATOM 1388 N N . MET A 1 181 ? -12.870 -1.812 9.476 1.00 89.25 181 MET A N 1
ATOM 1389 C CA . MET A 1 181 ? -12.307 -1.153 10.660 1.00 89.25 181 MET A CA 1
ATOM 1390 C C . MET A 1 181 ? -13.246 -0.100 11.245 1.00 89.25 181 MET A C 1
ATOM 1392 O O . MET A 1 181 ? -13.609 -0.176 12.415 1.00 89.25 181 MET A O 1
ATOM 1396 N N . ARG A 1 182 ? -13.794 0.797 10.414 1.00 88.38 182 ARG A N 1
ATOM 1397 C CA . ARG A 1 182 ? -14.778 1.790 10.881 1.00 88.38 182 ARG A CA 1
ATOM 1398 C C . ARG A 1 182 ? -16.045 1.169 11.473 1.00 88.38 182 ARG A C 1
ATOM 1400 O O . ARG A 1 182 ? -16.735 1.818 12.259 1.00 88.38 182 ARG A O 1
ATOM 1407 N N . ARG A 1 183 ? -16.423 -0.050 11.071 1.00 88.56 183 ARG A N 1
ATOM 1408 C CA . ARG A 1 183 ? -17.541 -0.778 11.695 1.00 88.56 183 ARG A CA 1
ATOM 1409 C C . ARG A 1 183 ? -17.124 -1.359 13.043 1.00 88.56 183 ARG A C 1
ATOM 1411 O O . ARG A 1 183 ? -17.851 -1.141 14.008 1.00 88.56 183 ARG A O 1
ATOM 1418 N N . ALA A 1 184 ? -15.960 -2.002 13.108 1.00 85.62 184 ALA A N 1
ATOM 1419 C CA . ALA A 1 184 ? -15.403 -2.561 14.337 1.00 85.62 184 ALA A CA 1
ATOM 1420 C C . ALA A 1 184 ? -15.203 -1.482 15.418 1.00 85.62 184 ALA A C 1
ATOM 1422 O O . ALA A 1 184 ? -15.624 -1.662 16.558 1.00 85.62 184 ALA A O 1
ATOM 1423 N N . GLU A 1 185 ? -14.682 -0.309 15.054 1.00 83.12 185 GLU A N 1
ATOM 1424 C CA . GLU A 1 185 ? -14.553 0.847 15.953 1.00 83.12 185 GLU A CA 1
ATOM 1425 C C . GLU A 1 185 ? -15.908 1.343 16.469 1.00 83.12 185 GLU A C 1
ATOM 1427 O O . GLU A 1 185 ? -16.089 1.619 17.653 1.00 83.12 185 GLU A O 1
ATOM 1432 N N . ARG A 1 186 ? -16.917 1.443 15.598 1.00 85.81 186 ARG A N 1
ATOM 1433 C CA . ARG A 1 186 ? -18.263 1.855 16.029 1.00 85.81 186 ARG A CA 1
ATOM 1434 C C . ARG A 1 186 ? -18.873 0.855 17.003 1.00 85.81 186 ARG A C 1
ATOM 1436 O O . ARG A 1 186 ? -19.610 1.260 17.902 1.00 85.81 186 ARG A O 1
ATOM 1443 N N . GLU A 1 187 ? -18.615 -0.432 16.818 1.00 83.94 187 GLU A N 1
ATOM 1444 C CA . GLU A 1 187 ? -19.055 -1.472 17.745 1.00 83.94 187 GLU A CA 1
ATOM 1445 C C . GLU A 1 187 ? -18.286 -1.413 19.064 1.00 83.94 187 GLU A C 1
ATOM 1447 O O . GLU A 1 187 ? -18.914 -1.441 20.126 1.00 83.94 187 GLU A O 1
ATOM 1452 N N . SER A 1 188 ? -16.967 -1.217 19.034 1.00 79.56 188 SER A N 1
ATOM 1453 C CA . SER A 1 188 ? -16.160 -1.086 20.249 1.00 79.56 188 SER A CA 1
ATOM 1454 C C . SER A 1 188 ? -16.575 0.141 21.074 1.00 79.56 188 SER A C 1
ATOM 1456 O O . SER A 1 188 ? -16.786 0.026 22.284 1.00 79.56 188 SER A O 1
ATOM 1458 N N . VAL A 1 189 ? -16.832 1.285 20.428 1.00 79.62 189 VAL A N 1
ATOM 1459 C CA . VAL A 1 189 ? -17.331 2.510 21.075 1.00 79.62 189 VAL A CA 1
ATOM 1460 C C . VAL A 1 189 ? -18.713 2.299 21.690 1.00 79.62 189 VAL A C 1
ATOM 1462 O O . VAL A 1 189 ? -18.936 2.697 22.833 1.00 79.62 189 VAL A O 1
ATOM 1465 N N . LYS A 1 190 ? -19.644 1.641 20.986 1.00 80.19 190 LYS A N 1
ATOM 1466 C CA . LYS A 1 190 ? -20.966 1.312 21.552 1.00 80.19 190 LYS A CA 1
ATOM 1467 C C . LYS A 1 190 ? -20.838 0.420 22.780 1.00 80.19 190 LYS A C 1
ATOM 1469 O O . LYS A 1 190 ? -21.475 0.684 23.796 1.00 80.19 190 LYS A O 1
ATOM 1474 N N . THR A 1 191 ? -19.994 -0.604 22.702 1.00 77.88 191 THR A N 1
ATOM 1475 C CA . THR A 1 191 ? -19.768 -1.533 23.812 1.00 77.88 191 THR A CA 1
ATOM 1476 C C . THR A 1 191 ? -19.195 -0.792 25.024 1.00 77.88 191 THR A C 1
ATOM 1478 O O . THR A 1 191 ? -19.755 -0.894 26.116 1.00 77.88 191 THR A O 1
ATOM 1481 N N . ARG A 1 192 ? -18.176 0.058 24.825 1.00 76.38 192 ARG A N 1
ATOM 1482 C CA . ARG A 1 192 ? -17.606 0.920 25.878 1.00 76.38 192 ARG A CA 1
ATOM 1483 C C . ARG A 1 192 ? -18.638 1.890 26.460 1.00 76.38 192 ARG A C 1
ATOM 1485 O O . ARG A 1 192 ? -18.750 1.992 27.676 1.00 76.38 192 ARG A O 1
ATOM 1492 N N . ALA A 1 193 ? -19.455 2.538 25.630 1.00 74.25 193 ALA A N 1
ATOM 1493 C CA . ALA A 1 193 ? -20.505 3.445 26.097 1.00 74.25 193 ALA A CA 1
ATOM 1494 C C . ALA A 1 193 ? -21.555 2.724 26.960 1.00 74.25 193 ALA A C 1
ATOM 1496 O O . ALA A 1 193 ? -21.960 3.242 27.999 1.00 74.25 193 ALA A O 1
ATOM 1497 N N . THR A 1 194 ? -21.966 1.509 26.578 1.00 78.19 194 THR A N 1
ATOM 1498 C CA . THR A 1 194 ? -22.898 0.711 27.395 1.00 78.19 194 THR A CA 1
ATOM 1499 C C . THR A 1 194 ? -22.276 0.223 28.702 1.00 78.19 194 THR A C 1
ATOM 1501 O O . THR A 1 194 ? -22.967 0.183 29.719 1.00 78.19 194 THR A O 1
ATOM 1504 N N . ALA A 1 195 ? -20.984 -0.117 28.705 1.00 75.88 195 ALA A N 1
ATOM 1505 C CA . ALA A 1 195 ? -20.261 -0.496 29.916 1.00 75.88 195 ALA A CA 1
ATOM 1506 C C . ALA A 1 195 ? -20.130 0.692 30.882 1.00 75.88 195 ALA A C 1
ATOM 1508 O O . ALA A 1 195 ? -20.486 0.561 32.052 1.00 75.88 195 ALA A O 1
ATOM 1509 N N . ASN A 1 196 ? -19.741 1.865 30.376 1.00 76.75 196 ASN A N 1
ATOM 1510 C CA . ASN A 1 196 ? -19.640 3.091 31.166 1.00 76.75 196 ASN A CA 1
ATOM 1511 C C . ASN A 1 196 ? -21.006 3.529 31.708 1.00 76.75 196 ASN A C 1
ATOM 1513 O O . ASN A 1 196 ? -21.102 3.922 32.862 1.00 76.75 196 ASN A O 1
ATOM 1517 N N . ALA A 1 197 ? -22.083 3.403 30.924 1.00 77.06 197 ALA A N 1
ATOM 1518 C CA . ALA A 1 197 ? -23.436 3.697 31.399 1.00 77.06 197 ALA A CA 1
ATOM 1519 C C . ALA A 1 197 ? -23.885 2.745 32.522 1.00 77.06 197 ALA A C 1
ATOM 1521 O O . ALA A 1 197 ? -24.567 3.171 33.449 1.00 77.06 197 ALA A O 1
ATOM 1522 N N . ARG A 1 198 ? -23.489 1.464 32.473 1.00 77.94 198 ARG A N 1
ATOM 1523 C CA . ARG A 1 198 ? -23.753 0.501 33.556 1.00 77.94 198 ARG A CA 1
ATOM 1524 C C . ARG A 1 198 ? -22.946 0.810 34.811 1.00 77.94 198 ARG A C 1
ATOM 1526 O O . ARG A 1 198 ? -23.503 0.732 35.897 1.00 77.94 198 ARG A O 1
ATOM 1533 N N . GLN A 1 199 ? -21.673 1.171 34.666 1.00 77.94 199 GLN A N 1
ATOM 1534 C CA . GLN A 1 199 ? -20.829 1.571 35.793 1.00 77.94 199 GLN A CA 1
ATOM 1535 C C . GLN A 1 199 ? -21.323 2.873 36.421 1.00 77.94 199 GLN A C 1
ATOM 1537 O O . GLN A 1 199 ? -21.467 2.939 37.634 1.00 77.94 199 GLN A O 1
ATOM 1542 N N . GLN A 1 200 ? -21.681 3.872 35.613 1.00 77.81 200 GLN A N 1
ATOM 1543 C CA . GLN A 1 200 ? -22.262 5.111 36.121 1.00 77.81 200 GLN A CA 1
ATOM 1544 C C . GLN A 1 200 ? -23.595 4.846 36.825 1.00 77.81 200 GLN A C 1
ATOM 1546 O O . GLN A 1 200 ? -23.807 5.355 37.913 1.00 77.81 200 GLN A O 1
ATOM 1551 N N . ALA A 1 201 ? -24.454 3.979 36.280 1.00 73.94 201 ALA A N 1
ATOM 1552 C CA . ALA A 1 201 ? -25.686 3.581 36.957 1.00 73.94 201 ALA A CA 1
ATOM 1553 C C . ALA A 1 201 ? -25.435 2.812 38.270 1.00 73.94 201 ALA A C 1
ATOM 1555 O O . ALA A 1 201 ? -26.249 2.904 39.184 1.00 73.94 201 ALA A O 1
ATOM 1556 N N . GLN A 1 202 ? -24.342 2.050 38.386 1.00 75.81 202 GLN A N 1
ATOM 1557 C CA . GLN A 1 202 ? -23.934 1.419 39.648 1.00 75.81 202 GLN A CA 1
ATOM 1558 C C . GLN A 1 202 ? -23.463 2.467 40.658 1.00 75.81 202 GLN A C 1
ATOM 1560 O O . GLN A 1 202 ? -23.978 2.494 41.769 1.00 75.81 202 GLN A O 1
ATOM 1565 N N . VAL A 1 203 ? -22.588 3.386 40.245 1.00 77.62 203 VAL A N 1
ATOM 1566 C CA . VAL A 1 203 ? -22.104 4.489 41.088 1.00 77.62 203 VAL A CA 1
ATOM 1567 C C . VAL A 1 203 ? -23.252 5.402 41.520 1.00 77.62 203 VAL A C 1
ATOM 1569 O O . VAL A 1 203 ? -23.311 5.787 42.680 1.00 77.62 203 VAL A O 1
ATOM 1572 N N . ASP A 1 204 ? -24.200 5.708 40.634 1.00 70.12 204 ASP A N 1
ATOM 1573 C CA . ASP A 1 204 ? -25.375 6.521 40.955 1.00 70.12 204 ASP A CA 1
ATOM 1574 C C . ASP A 1 204 ? -26.319 5.784 41.924 1.00 70.12 204 ASP A C 1
ATOM 1576 O O . ASP A 1 204 ? -26.879 6.414 42.819 1.00 70.12 204 ASP A O 1
ATOM 1580 N N . ASN A 1 205 ? -26.472 4.455 41.808 1.00 64.31 205 ASN A N 1
ATOM 1581 C CA . ASN A 1 205 ? -27.219 3.646 42.785 1.00 64.31 205 ASN A CA 1
ATOM 1582 C C . ASN A 1 205 ? -26.519 3.596 44.154 1.00 64.31 205 ASN A C 1
ATOM 1584 O O . ASN A 1 205 ? -27.185 3.687 45.184 1.00 64.31 205 ASN A O 1
ATOM 1588 N N . GLU A 1 206 ? -25.191 3.482 44.175 1.00 68.69 206 GLU A N 1
ATOM 1589 C CA . GLU A 1 206 ? -24.383 3.489 45.399 1.00 68.69 206 GLU A CA 1
ATOM 1590 C C . GLU A 1 206 ? -24.375 4.878 46.066 1.00 68.69 206 GLU A C 1
ATOM 1592 O O . GLU A 1 206 ? -24.543 4.991 47.282 1.00 68.69 206 GLU A O 1
ATOM 1597 N N . ALA A 1 207 ? -24.265 5.952 45.277 1.00 65.69 207 ALA A N 1
ATOM 1598 C CA . ALA A 1 207 ? -24.270 7.341 45.737 1.00 65.69 207 ALA A CA 1
ATOM 1599 C C . ALA A 1 207 ? -25.664 7.829 46.165 1.00 65.69 207 ALA A C 1
ATOM 1601 O O . ALA A 1 207 ? -25.771 8.679 47.050 1.00 65.69 207 ALA A O 1
ATOM 1602 N N . ALA A 1 208 ? -26.738 7.274 45.591 1.00 61.22 208 ALA A N 1
ATOM 1603 C CA . ALA A 1 208 ? -28.113 7.547 46.010 1.00 61.22 208 ALA A CA 1
ATOM 1604 C C . ALA A 1 208 ? -28.456 6.972 47.398 1.00 61.22 208 ALA A C 1
ATOM 1606 O O . ALA A 1 208 ? -29.564 7.208 47.881 1.00 61.22 208 ALA A O 1
ATOM 1607 N N . GLY A 1 209 ? -27.533 6.250 48.052 1.00 57.03 209 GLY A N 1
ATOM 1608 C CA . GLY A 1 209 ? -27.610 5.921 49.478 1.00 57.03 209 GLY A CA 1
ATOM 1609 C C . GLY A 1 209 ? -28.877 5.172 49.894 1.00 57.03 209 GLY A C 1
ATOM 1610 O O . GLY A 1 209 ? -29.285 5.258 51.051 1.00 57.03 209 GLY A O 1
ATOM 1611 N N . ASN A 1 210 ? -29.520 4.458 48.969 1.00 49.31 210 ASN A N 1
ATOM 1612 C CA . ASN A 1 210 ? -30.783 3.782 49.215 1.00 49.31 210 ASN A CA 1
ATOM 1613 C C . ASN A 1 210 ? -30.586 2.271 49.188 1.00 49.31 210 ASN A C 1
ATOM 1615 O O . ASN A 1 210 ? -30.491 1.664 48.130 1.00 49.31 210 ASN A O 1
ATOM 1619 N N . LEU A 1 211 ? -30.563 1.723 50.406 1.00 46.25 211 LEU A N 1
ATOM 1620 C CA . LEU A 1 211 ? -31.127 0.438 50.810 1.00 46.25 211 LEU A CA 1
ATOM 1621 C C . LEU A 1 211 ? -30.945 -0.714 49.809 1.00 46.25 211 LEU A C 1
ATOM 1623 O O . LEU A 1 211 ? -31.670 -0.825 48.820 1.00 46.25 211 LEU A O 1
ATOM 1627 N N . ASP A 1 212 ? -30.093 -1.665 50.190 1.00 48.25 212 ASP A N 1
ATOM 1628 C CA . ASP A 1 212 ? -30.298 -3.079 49.883 1.00 48.25 212 ASP A CA 1
ATOM 1629 C C . ASP A 1 212 ? -31.720 -3.491 50.316 1.00 48.25 212 ASP A C 1
ATOM 1631 O O . ASP A 1 212 ? -31.983 -3.933 51.434 1.00 48.25 212 ASP A O 1
ATOM 1635 N N . LEU A 1 213 ? -32.682 -3.249 49.431 1.00 51.38 213 LEU A N 1
ATOM 1636 C CA . LEU A 1 213 ? -33.994 -3.859 49.430 1.00 51.38 213 LEU A CA 1
ATOM 1637 C C . LEU A 1 213 ? -33.923 -4.975 48.405 1.00 51.38 213 LEU A C 1
ATOM 1639 O O . LEU A 1 213 ? -34.360 -4.798 47.271 1.00 51.38 213 LEU A O 1
ATOM 1643 N N . SER A 1 214 ? -33.367 -6.115 48.824 1.00 48.44 214 SER A N 1
ATOM 1644 C CA . SER A 1 214 ? -33.879 -7.443 48.482 1.00 48.44 214 SER A CA 1
ATOM 1645 C C . SER A 1 214 ? -34.516 -7.489 47.088 1.00 48.44 214 SER A C 1
ATOM 1647 O O . SER A 1 214 ? -35.741 -7.584 46.943 1.00 48.44 214 SER A O 1
ATOM 1649 N N . THR A 1 215 ? -33.687 -7.463 46.048 1.00 48.53 215 THR A N 1
ATOM 1650 C CA . THR A 1 215 ? -34.110 -7.906 44.717 1.00 48.53 215 THR A CA 1
ATOM 1651 C C . THR A 1 215 ? -34.173 -9.436 44.715 1.00 48.53 215 THR A C 1
ATOM 1653 O O . THR A 1 215 ? -33.412 -10.137 44.058 1.00 48.53 215 THR A O 1
ATOM 1656 N N . GLY A 1 216 ? -35.142 -9.972 45.466 1.00 46.00 216 GLY A N 1
ATOM 1657 C CA . GLY A 1 216 ? -35.803 -11.209 45.058 1.00 46.00 216 GLY A CA 1
ATOM 1658 C C . GLY A 1 216 ? -36.365 -11.011 43.644 1.00 46.00 216 GLY A C 1
ATOM 1659 O O . GLY A 1 216 ? -36.608 -9.866 43.255 1.00 46.00 216 GLY A O 1
ATOM 1660 N N . PRO A 1 217 ? -36.522 -12.089 42.856 1.00 42.72 217 PRO A N 1
ATOM 1661 C CA . PRO A 1 217 ? -36.605 -12.035 41.399 1.00 42.72 217 PRO A CA 1
ATOM 1662 C C . PRO A 1 217 ? -37.580 -10.954 40.934 1.00 42.72 217 PRO A C 1
ATOM 1664 O O . PRO A 1 217 ? -38.797 -11.071 41.076 1.00 42.72 217 PRO A O 1
ATOM 1667 N N . SER A 1 218 ? -37.017 -9.876 40.398 1.00 45.47 218 SER A N 1
ATOM 1668 C CA . SER A 1 218 ? -37.744 -8.737 39.872 1.00 45.47 218 SER A CA 1
ATOM 1669 C C . SER A 1 218 ? -38.394 -9.129 38.548 1.00 45.47 218 SER A C 1
ATOM 1671 O O . SER A 1 218 ? -37.858 -8.916 37.463 1.00 45.47 218 SER A O 1
ATOM 1673 N N . SER A 1 219 ? -39.606 -9.679 38.623 1.00 48.34 219 SER A N 1
ATOM 1674 C CA . SER A 1 219 ? -40.546 -9.599 37.507 1.00 48.34 219 SER A CA 1
ATOM 1675 C C . SER A 1 219 ? -41.023 -8.147 37.403 1.00 48.34 219 SER A C 1
ATOM 1677 O O . SER A 1 219 ? -42.009 -7.761 38.031 1.00 48.34 219 SER A O 1
ATOM 1679 N N . GLY A 1 220 ? -40.296 -7.291 36.690 1.00 38.47 220 GLY A N 1
ATOM 1680 C CA . GLY A 1 220 ? -40.657 -5.875 36.713 1.00 38.47 220 GLY A CA 1
ATOM 1681 C C . GLY A 1 220 ? -39.882 -4.977 35.774 1.00 38.47 220 GLY A C 1
ATOM 1682 O O . GLY A 1 220 ? -39.247 -4.032 36.222 1.00 38.47 220 GLY A O 1
ATOM 1683 N N . GLY A 1 221 ? -39.990 -5.228 34.473 1.00 37.09 221 GLY A N 1
ATOM 1684 C CA . GLY A 1 221 ? -39.778 -4.206 33.456 1.00 37.09 221 GLY A CA 1
ATOM 1685 C C . GLY A 1 221 ? -41.058 -4.020 32.647 1.00 37.09 221 GLY A C 1
ATOM 1686 O O . GLY A 1 221 ? -41.379 -4.888 31.844 1.00 37.09 221 GLY A O 1
ATOM 1687 N N . SER A 1 222 ? -41.760 -2.901 32.880 1.00 40.88 222 SER A N 1
ATOM 1688 C CA . SER A 1 222 ? -42.598 -2.134 31.931 1.00 40.88 222 SER A CA 1
ATOM 1689 C C . SER A 1 222 ? -43.954 -1.701 32.521 1.00 40.88 222 SER A C 1
ATOM 1691 O O . SER A 1 222 ? -44.867 -2.502 32.689 1.00 40.88 222 SER A O 1
ATOM 1693 N N . GLY A 1 223 ? -44.093 -0.401 32.814 1.00 47.19 223 GLY A N 1
ATOM 1694 C CA . GLY A 1 223 ? -45.381 0.315 32.782 1.00 47.19 223 GLY A CA 1
ATOM 1695 C C . GLY A 1 223 ? -46.461 -0.034 33.818 1.00 47.19 223 GLY A C 1
ATOM 1696 O O . GLY A 1 223 ? -47.640 0.162 33.530 1.00 47.19 223 GLY A O 1
ATOM 1697 N N . GLY A 1 224 ? -46.104 -0.544 35.000 1.00 48.97 224 GLY A N 1
ATOM 1698 C CA . GLY A 1 224 ? -47.068 -0.994 36.012 1.00 48.97 224 GLY A CA 1
ATOM 1699 C C . GLY A 1 224 ? -47.952 0.124 36.584 1.00 48.97 224 GLY A C 1
ATOM 1700 O O . GLY A 1 224 ? -47.467 1.047 37.231 1.00 48.97 224 GLY A O 1
ATOM 1701 N N . MET A 1 225 ? -49.260 0.005 36.351 1.00 64.75 225 MET A N 1
ATOM 1702 C CA . MET A 1 225 ? -50.361 0.769 36.956 1.00 64.75 225 MET A CA 1
ATOM 1703 C C . MET A 1 225 ? -50.123 1.066 38.456 1.00 64.75 225 MET A C 1
ATOM 1705 O O . MET A 1 225 ? -49.780 0.152 39.206 1.00 64.75 225 MET A O 1
ATOM 1709 N N . SER A 1 226 ? -50.332 2.312 38.911 1.00 77.62 226 SER A N 1
ATOM 1710 C CA . SER A 1 226 ? -50.157 2.678 40.329 1.00 77.62 226 SER A CA 1
ATOM 1711 C C . SER A 1 226 ? -51.104 1.892 41.242 1.00 77.62 226 SER A C 1
ATOM 1713 O O . SER A 1 226 ? -52.218 1.560 40.842 1.00 77.62 226 SER A O 1
ATOM 1715 N N . ASP A 1 227 ? -50.704 1.640 42.490 1.00 76.81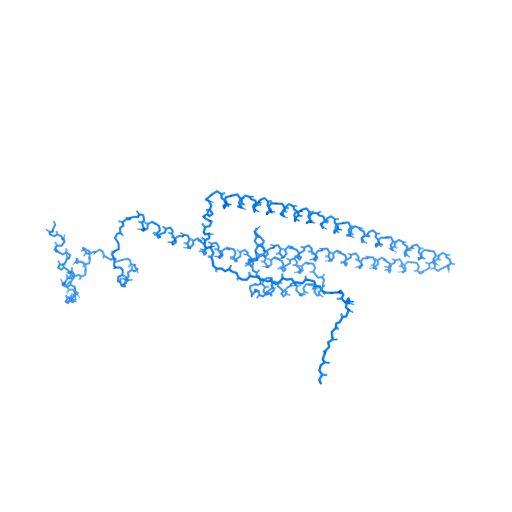 227 ASP A N 1
ATOM 1716 C CA . ASP A 1 227 ? -51.492 0.851 43.453 1.00 76.81 227 ASP A CA 1
ATOM 1717 C C . ASP A 1 227 ? -52.909 1.402 43.682 1.00 76.81 227 ASP A C 1
ATOM 1719 O O . ASP A 1 227 ? -53.874 0.644 43.759 1.00 76.81 227 ASP A O 1
ATOM 1723 N N . THR A 1 228 ? -53.060 2.727 43.711 1.00 77.94 228 THR A N 1
ATOM 1724 C CA . THR A 1 228 ? -54.364 3.404 43.788 1.00 77.94 228 THR A CA 1
ATOM 1725 C C . THR A 1 228 ? -55.233 3.144 42.565 1.00 77.94 228 THR A C 1
ATOM 1727 O O . THR A 1 228 ? -56.442 2.953 42.677 1.00 77.94 228 THR A O 1
ATOM 1730 N N . ARG A 1 229 ? -54.612 3.109 41.389 1.00 80.69 229 ARG A N 1
ATOM 1731 C CA . ARG A 1 229 ? -55.298 2.931 40.118 1.00 80.69 229 ARG A CA 1
ATOM 1732 C C . ARG A 1 229 ? -55.629 1.461 39.864 1.00 80.69 229 ARG A C 1
ATOM 1734 O O . ARG A 1 229 ? -56.699 1.161 39.360 1.00 80.69 229 ARG A O 1
ATOM 1741 N N . TRP A 1 230 ? -54.781 0.538 40.310 1.00 86.75 230 TRP A N 1
ATOM 1742 C CA . TRP A 1 230 ? -55.100 -0.889 40.366 1.00 86.75 230 TRP A CA 1
ATOM 1743 C C . TRP A 1 230 ? -56.272 -1.175 41.320 1.00 86.75 230 TRP A C 1
ATOM 1745 O O . TRP A 1 230 ? -57.182 -1.921 40.960 1.00 86.75 230 TRP A O 1
ATOM 1755 N N . LEU A 1 231 ? -56.302 -0.540 42.500 1.00 84.69 231 LEU A N 1
ATOM 1756 C CA . LEU A 1 231 ? -57.392 -0.714 43.467 1.00 84.69 231 LEU A CA 1
ATOM 1757 C C . LEU A 1 231 ? -58.750 -0.267 42.897 1.00 84.69 231 LEU A C 1
ATOM 1759 O O . LEU A 1 231 ? -59.763 -0.914 43.147 1.00 84.69 231 LEU A O 1
ATOM 1763 N N . HIS A 1 232 ? -58.765 0.822 42.129 1.00 82.06 232 HIS A N 1
ATOM 1764 C CA . HIS A 1 232 ? -59.983 1.372 41.538 1.00 82.06 232 HIS A CA 1
ATOM 1765 C C . HIS A 1 232 ? -60.390 0.657 40.238 1.00 82.06 232 HIS A C 1
ATOM 1767 O O . HIS A 1 232 ? -61.524 0.204 40.116 1.00 82.06 232 HIS A O 1
ATOM 1773 N N . ASP A 1 233 ? -59.462 0.517 39.288 1.00 81.56 233 ASP A N 1
ATOM 1774 C CA . ASP A 1 233 ? -59.775 0.092 37.917 1.00 81.56 233 ASP A CA 1
ATOM 1775 C C . ASP A 1 233 ? -59.783 -1.437 37.748 1.00 81.56 233 ASP A C 1
ATOM 1777 O O . ASP A 1 233 ? -60.429 -1.952 36.836 1.00 81.56 233 ASP A O 1
ATOM 1781 N N . VAL A 1 234 ? -59.060 -2.171 38.603 1.00 82.25 234 VAL A N 1
ATOM 1782 C CA . VAL A 1 234 ? -58.960 -3.639 38.532 1.00 82.25 234 VAL A CA 1
ATOM 1783 C C . VAL A 1 234 ? -59.728 -4.276 39.680 1.00 82.25 234 VAL A C 1
ATOM 1785 O O . VAL A 1 234 ? -60.678 -5.012 39.447 1.00 82.25 234 VAL A O 1
ATOM 1788 N N . TYR A 1 235 ? -59.367 -3.960 40.924 1.00 84.56 235 TYR A N 1
ATOM 1789 C CA . TYR A 1 235 ? -59.985 -4.587 42.095 1.00 84.56 235 TYR A CA 1
ATOM 1790 C C . TYR A 1 235 ? -61.423 -4.098 42.356 1.00 84.56 235 TYR A C 1
ATOM 1792 O O . TYR A 1 235 ? -62.252 -4.859 42.846 1.00 84.56 235 TYR A O 1
ATOM 1800 N N . GLY A 1 236 ? -61.733 -2.843 42.015 1.00 80.81 236 GLY A N 1
ATOM 1801 C CA . GLY A 1 236 ? -63.074 -2.261 42.133 1.00 80.81 236 GLY A CA 1
ATOM 1802 C C . GLY A 1 236 ? -64.029 -2.608 40.985 1.00 80.81 236 GLY A C 1
ATOM 1803 O O . GLY A 1 236 ? -65.198 -2.221 41.031 1.00 80.81 236 GLY A O 1
ATOM 1804 N N . ASN A 1 237 ? -63.557 -3.314 39.955 1.00 84.38 237 ASN A N 1
ATOM 1805 C CA . ASN A 1 237 ? -64.361 -3.654 38.789 1.00 84.38 237 ASN A CA 1
ATOM 1806 C C . ASN A 1 237 ? -65.297 -4.840 39.090 1.00 84.38 237 ASN A C 1
ATOM 1808 O O . ASN A 1 237 ? -64.850 -5.885 39.556 1.00 84.38 237 ASN A O 1
ATOM 1812 N N . GLN A 1 238 ? -66.592 -4.692 38.794 1.00 75.12 238 GLN A N 1
ATOM 1813 C CA . GLN A 1 238 ? -67.606 -5.730 39.034 1.00 75.12 238 GLN A CA 1
ATOM 1814 C C . GLN A 1 238 ? -67.406 -6.977 38.164 1.00 75.12 238 GLN A C 1
ATOM 1816 O O . GLN A 1 238 ? -67.830 -8.063 38.552 1.00 75.12 238 GLN A O 1
ATOM 1821 N N . ASP A 1 239 ? -66.723 -6.826 37.029 1.00 80.19 239 ASP A N 1
ATOM 1822 C CA . ASP A 1 239 ? -66.430 -7.919 36.100 1.00 80.19 239 ASP A CA 1
ATOM 1823 C C . ASP A 1 239 ? -65.107 -8.643 36.426 1.00 80.19 239 ASP A C 1
ATOM 1825 O O . ASP A 1 239 ? -64.745 -9.615 35.761 1.00 80.19 239 ASP A O 1
ATOM 1829 N N . TYR A 1 240 ? -64.368 -8.191 37.447 1.00 82.56 240 TYR A N 1
ATOM 1830 C CA . TYR A 1 240 ? -63.108 -8.799 37.872 1.00 82.56 240 TYR A CA 1
ATOM 1831 C C . TYR A 1 240 ? -63.317 -9.768 39.043 1.00 82.56 240 TYR A C 1
ATOM 1833 O O . TYR A 1 240 ? -63.759 -9.391 40.128 1.00 82.56 240 TYR A O 1
ATOM 1841 N N . SER A 1 241 ? -62.948 -11.037 38.853 1.00 83.12 241 SER A N 1
ATOM 1842 C CA . SER A 1 241 ? -62.979 -12.040 39.920 1.00 83.12 241 SER A CA 1
ATOM 1843 C C . SER A 1 241 ? -61.704 -11.972 40.766 1.00 83.12 241 SER A C 1
ATOM 1845 O O . SER A 1 241 ? -60.693 -12.590 40.424 1.00 83.12 241 SER A O 1
ATOM 1847 N N . ALA A 1 242 ? -61.750 -11.225 41.869 1.00 83.44 242 ALA A N 1
ATOM 1848 C CA . ALA A 1 242 ? -60.611 -11.074 42.771 1.00 83.44 242 ALA A CA 1
ATOM 1849 C C . ALA A 1 242 ? -60.161 -12.412 43.382 1.00 83.44 242 ALA A C 1
ATOM 1851 O O . ALA A 1 242 ? -60.966 -13.209 43.871 1.00 83.44 242 ALA A O 1
ATOM 1852 N N . THR A 1 243 ? -58.850 -12.642 43.379 1.00 86.19 243 THR A N 1
ATOM 1853 C CA . THR A 1 243 ? -58.231 -13.807 44.019 1.00 86.19 243 THR A CA 1
ATOM 1854 C C . THR A 1 243 ? -57.933 -13.539 45.506 1.00 86.19 243 THR A C 1
ATOM 1856 O O . THR A 1 243 ? -57.884 -12.384 45.944 1.00 86.19 243 THR A O 1
ATOM 1859 N N . PRO A 1 244 ? -57.663 -14.579 46.325 1.00 82.75 244 PRO A N 1
ATOM 1860 C CA . PRO A 1 244 ? -57.223 -14.395 47.712 1.00 82.75 244 PRO A CA 1
ATOM 1861 C C . PRO A 1 244 ? -55.963 -13.527 47.867 1.00 82.75 244 PRO A C 1
ATOM 1863 O O . PRO A 1 244 ? -55.776 -12.890 48.905 1.00 82.75 244 PRO A O 1
ATOM 1866 N N . GLU A 1 245 ? -55.094 -13.496 46.857 1.00 77.62 245 GLU A N 1
ATOM 1867 C CA . GLU A 1 245 ? -53.893 -12.657 46.839 1.00 77.62 245 GLU A CA 1
ATOM 1868 C C . GLU A 1 245 ? -54.230 -11.187 46.561 1.00 77.62 245 GLU A C 1
ATOM 1870 O O . GLU A 1 245 ? -53.695 -10.299 47.230 1.00 77.62 245 GLU A O 1
ATOM 1875 N N . ASP A 1 246 ? -55.205 -10.925 45.687 1.00 83.00 246 ASP A N 1
ATOM 1876 C CA . ASP A 1 246 ? -55.696 -9.572 45.409 1.00 83.00 246 ASP A CA 1
ATOM 1877 C C . ASP A 1 246 ? -56.338 -8.936 46.646 1.00 83.00 246 ASP A C 1
ATOM 1879 O O . ASP A 1 246 ? -56.107 -7.763 46.934 1.00 83.00 246 ASP A O 1
ATOM 1883 N N . HIS A 1 247 ? -57.070 -9.715 47.450 1.00 84.06 247 HIS A N 1
ATOM 1884 C CA . HIS A 1 247 ? -57.619 -9.237 48.722 1.00 84.06 247 HIS A CA 1
ATOM 1885 C C . HIS A 1 247 ? -56.527 -8.816 49.716 1.00 84.06 247 HIS A C 1
ATOM 1887 O O . HIS A 1 247 ? -56.669 -7.806 50.412 1.00 84.06 247 HIS A O 1
ATOM 1893 N N . LYS A 1 248 ? -55.414 -9.561 49.777 1.00 85.88 248 LYS A N 1
ATOM 1894 C CA . LYS A 1 248 ? -54.266 -9.202 50.626 1.00 85.88 248 LYS A CA 1
ATOM 1895 C C . LYS A 1 248 ? -53.614 -7.915 50.135 1.00 85.88 248 LYS A C 1
ATOM 1897 O O . LYS A 1 248 ? -53.353 -7.026 50.944 1.00 85.88 248 LYS A O 1
ATOM 1902 N N . ARG A 1 249 ? -53.403 -7.789 48.822 1.00 82.06 249 ARG A N 1
ATOM 1903 C CA . ARG A 1 249 ? -52.842 -6.580 48.209 1.00 82.06 249 ARG A CA 1
ATOM 1904 C C . ARG A 1 249 ? -53.734 -5.359 48.449 1.00 82.06 249 ARG A C 1
ATOM 1906 O O . ARG A 1 249 ? -53.239 -4.333 48.908 1.00 82.06 249 ARG A O 1
ATOM 1913 N N . ALA A 1 250 ? -55.042 -5.480 48.228 1.00 84.81 250 ALA A N 1
ATOM 1914 C CA . ALA A 1 250 ? -56.005 -4.406 48.460 1.00 84.81 250 ALA A CA 1
ATOM 1915 C C . ALA A 1 250 ? -56.025 -3.950 49.925 1.00 84.81 250 ALA A C 1
ATOM 1917 O O . ALA A 1 250 ? -56.037 -2.749 50.195 1.00 84.81 250 ALA A O 1
ATOM 1918 N N . LYS A 1 251 ? -55.956 -4.891 50.878 1.00 87.75 251 LYS A N 1
ATOM 1919 C CA . LYS A 1 251 ? -55.875 -4.569 52.307 1.00 87.75 251 LYS A CA 1
ATOM 1920 C C . LYS A 1 251 ? -54.622 -3.757 52.639 1.00 87.75 251 LYS A C 1
ATOM 1922 O O . LYS A 1 251 ? -54.731 -2.725 53.287 1.00 87.75 251 LYS A O 1
ATOM 1927 N N . VAL A 1 252 ? -53.457 -4.175 52.142 1.00 86.44 252 VAL A N 1
ATOM 1928 C CA . VAL A 1 252 ? -52.192 -3.452 52.357 1.00 86.44 252 VAL A CA 1
ATOM 1929 C C . VAL A 1 252 ? -52.258 -2.032 51.789 1.00 86.44 252 VAL A C 1
ATOM 1931 O O . VAL A 1 252 ? -51.786 -1.095 52.428 1.00 86.44 252 VAL A O 1
ATOM 1934 N N . ILE A 1 253 ? -52.854 -1.854 50.609 1.00 84.69 253 ILE A N 1
ATOM 1935 C CA . ILE A 1 253 ? -53.006 -0.532 49.985 1.00 84.69 253 ILE A CA 1
ATOM 1936 C C . ILE A 1 253 ? -53.971 0.346 50.799 1.00 84.69 253 ILE A C 1
ATOM 1938 O O . ILE A 1 253 ? -53.669 1.508 51.057 1.00 84.69 253 ILE A O 1
ATOM 1942 N N . LEU A 1 254 ? -55.103 -0.201 51.248 1.00 83.12 254 LEU A N 1
ATOM 1943 C CA . LEU A 1 254 ? -56.083 0.529 52.059 1.00 83.12 254 LEU A CA 1
ATOM 1944 C C . LEU A 1 254 ? -55.553 0.905 53.447 1.00 83.12 254 LEU A C 1
ATOM 1946 O O . LEU A 1 254 ? -55.858 1.993 53.930 1.00 83.12 254 LEU A O 1
ATOM 1950 N N . ASP A 1 255 ? -54.761 0.039 54.078 1.00 86.06 255 ASP A N 1
ATOM 1951 C CA . ASP A 1 255 ? -54.145 0.324 55.377 1.00 86.06 255 ASP A CA 1
ATOM 1952 C C . ASP A 1 255 ? -53.104 1.450 55.251 1.00 86.06 255 ASP A C 1
ATOM 1954 O O . ASP A 1 255 ? -53.058 2.339 56.098 1.00 86.06 255 ASP A O 1
ATOM 1958 N N . LYS A 1 256 ? -52.343 1.487 54.147 1.00 79.31 256 LYS A N 1
ATOM 1959 C CA . LYS A 1 256 ? -51.408 2.583 53.833 1.00 79.31 256 LYS A CA 1
ATOM 1960 C C . LYS A 1 256 ? -52.095 3.921 53.547 1.00 79.31 256 LYS A C 1
ATOM 1962 O O . LYS A 1 256 ? -51.489 4.953 53.780 1.00 79.31 256 LYS A O 1
ATOM 1967 N N . LEU A 1 257 ? -53.324 3.914 53.027 1.00 75.69 257 LEU A N 1
ATOM 1968 C CA . LEU A 1 257 ? -54.099 5.137 52.764 1.00 75.69 257 LEU A CA 1
ATOM 1969 C C . LEU A 1 257 ? -54.783 5.703 54.018 1.00 75.69 257 LEU A C 1
ATOM 1971 O O . LEU A 1 257 ? -55.265 6.832 53.988 1.00 75.69 257 LEU A O 1
ATOM 1975 N N . LYS A 1 258 ? -54.886 4.907 55.089 1.00 68.12 258 LYS A N 1
ATOM 1976 C CA . LYS A 1 258 ? -55.486 5.312 56.370 1.00 68.12 258 LYS A CA 1
ATOM 1977 C C . LYS A 1 258 ? -54.461 5.781 57.407 1.00 68.12 258 LYS A C 1
ATOM 1979 O O . LYS A 1 258 ? -54.883 6.326 58.426 1.00 68.12 258 LYS A O 1
ATOM 1984 N N . ALA A 1 259 ? -53.176 5.516 57.178 1.00 53.97 259 ALA A N 1
ATOM 1985 C CA . ALA A 1 259 ? -52.056 6.002 57.983 1.00 53.97 259 ALA A CA 1
ATOM 1986 C C . ALA A 1 259 ? -51.629 7.400 57.519 1.00 53.97 259 ALA A C 1
ATOM 1988 O O . ALA A 1 259 ? -51.267 8.208 58.402 1.00 53.97 259 ALA A O 1
#

Sequence (259 aa):
MTTPDPELNLDKPLIPSQDVVPPAEDDAAESPADWEQRAKDAEGQIKSLNDRLSAQGRRQDRVQEAESLALGTNNEVRLLNRRLDALIESVSNGSTDRLPTQMAEIASQAASSQAELEYNDVWTELSQELQELVLDEDGNAVLDLLNAPELEQARNLWQVAHGRKDANGLARAVGEAQKVMRRAERESVKTRATANARQQAQVDNEAAGNLDLSTGPSSGGSGGMSDTRWLHDVYGNQDYSATPEDHKRAKVILDKLKA

pLDDT: mean 76.66, std 17.55, range [34.0, 96.88]

Radius of gyration: 40.52 Å; chains: 1; bounding box: 118×61×99 Å

Secondary structure (DSSP, 8-state):
-------------------------------TTHHHHHHHHHHHHHHHHHHHHHHHHHHHHHHHHHHHHHHHHHHHHHHHHHHHHHHHHHHHTT-GGGHHHHHHHHHHHHHHHHHHHHHHHHHHHHHHHHHHHHB-TTS-BSS-TTT-GGGHHHHHHHHHHHHTT-HHHHHHHHHHHHHHHHHHHHHHHHHHHHHHHHHHHHHHHHHTT------------S----HHHHIIIIIT-TT----HHHHHHHHHHHHHHH-